Protein AF-A0A7H0M6J7-F1 (afdb_monomer)

Structure (mmCIF, N/CA/C/O backbone):
data_AF-A0A7H0M6J7-F1
#
_entry.id   AF-A0A7H0M6J7-F1
#
loop_
_atom_site.group_PDB
_atom_site.id
_atom_site.type_symbol
_atom_site.label_atom_id
_atom_site.label_alt_id
_atom_site.label_comp_id
_atom_site.label_asym_id
_atom_site.label_entity_id
_atom_site.label_seq_id
_atom_site.pdbx_PDB_ins_code
_atom_site.Cartn_x
_atom_site.Cartn_y
_atom_site.Cartn_z
_atom_site.occupancy
_atom_site.B_iso_or_equiv
_atom_site.auth_seq_id
_atom_site.auth_comp_id
_atom_site.auth_asym_id
_atom_site.auth_atom_id
_atom_site.pdbx_PDB_model_num
ATOM 1 N N . ASN A 1 1 ? -8.400 1.820 3.893 1.00 80.94 1 ASN A N 1
ATOM 2 C CA . ASN A 1 1 ? -8.601 0.692 4.836 1.00 80.94 1 ASN A CA 1
ATOM 3 C C . ASN A 1 1 ? -8.515 1.224 6.274 1.00 80.94 1 ASN A C 1
ATOM 5 O O . ASN A 1 1 ? -8.046 2.345 6.452 1.00 80.94 1 ASN A O 1
ATOM 9 N N . VAL A 1 2 ? -8.977 0.462 7.275 1.00 85.81 2 VAL A N 1
ATOM 10 C CA . VAL A 1 2 ? -9.045 0.912 8.685 1.00 85.81 2 VAL A CA 1
ATOM 11 C C . VAL A 1 2 ? -7.667 1.259 9.256 1.00 85.81 2 VAL A C 1
ATOM 13 O O . VAL A 1 2 ? -7.520 2.294 9.894 1.00 85.81 2 VAL A O 1
ATOM 16 N N . TRP A 1 3 ? -6.645 0.451 8.964 1.00 83.69 3 TRP A N 1
ATOM 17 C CA . TRP A 1 3 ? -5.278 0.663 9.451 1.00 83.69 3 TRP A CA 1
ATOM 18 C C . TRP A 1 3 ? -4.683 1.997 8.980 1.00 83.69 3 TRP A C 1
ATOM 20 O O . T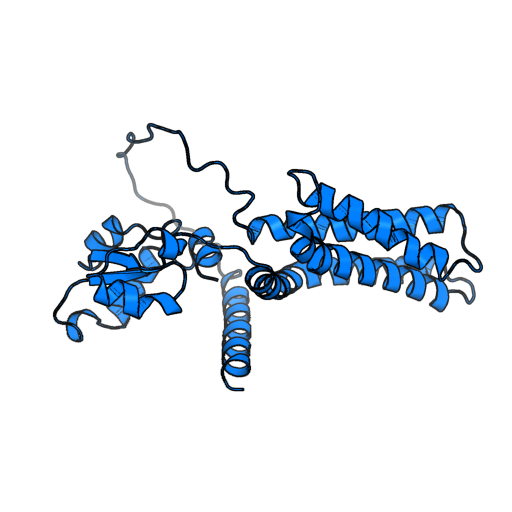RP A 1 3 ? -4.221 2.806 9.782 1.00 83.69 3 TRP A O 1
ATOM 30 N N . CYS A 1 4 ? -4.743 2.269 7.674 1.00 81.88 4 CYS A N 1
ATOM 31 C CA . CYS A 1 4 ? -4.281 3.532 7.110 1.00 81.88 4 CYS A CA 1
ATOM 32 C C . CYS A 1 4 ? -5.127 4.708 7.603 1.00 81.88 4 CYS A C 1
ATOM 34 O O . CYS A 1 4 ? -4.586 5.791 7.805 1.00 81.88 4 CYS A O 1
ATOM 36 N N . ALA A 1 5 ? -6.439 4.519 7.776 1.00 85.38 5 ALA A N 1
ATOM 37 C CA . ALA A 1 5 ? -7.321 5.571 8.267 1.00 85.38 5 ALA A CA 1
ATOM 38 C C . ALA A 1 5 ? -6.973 5.963 9.710 1.00 85.38 5 ALA A C 1
ATOM 40 O O . ALA A 1 5 ? -6.910 7.157 10.010 1.00 85.38 5 ALA A O 1
ATOM 41 N N . ALA A 1 6 ? -6.671 4.973 10.553 1.00 87.75 6 ALA A N 1
ATOM 42 C CA . ALA A 1 6 ? -6.212 5.164 11.923 1.00 87.75 6 ALA A CA 1
ATOM 43 C C . ALA A 1 6 ? -4.840 5.848 11.972 1.00 87.75 6 ALA A C 1
ATOM 45 O O . ALA A 1 6 ? -4.687 6.865 12.642 1.00 87.75 6 ALA A O 1
ATOM 46 N N . GL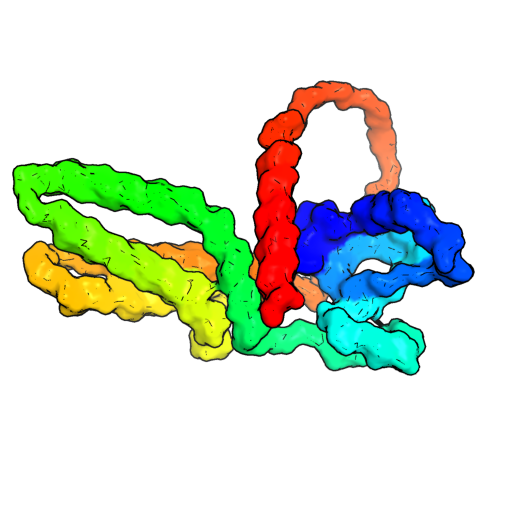Y A 1 7 ? -3.876 5.382 11.169 1.00 82.62 7 GLY A N 1
ATOM 47 C CA . GLY A 1 7 ? -2.550 6.005 11.080 1.00 82.62 7 GLY A CA 1
ATOM 48 C C . GLY A 1 7 ? -2.561 7.442 10.535 1.00 82.62 7 GLY A C 1
ATOM 49 O O . GLY A 1 7 ? -1.694 8.235 10.885 1.00 82.62 7 GLY A O 1
ATOM 50 N N . LYS A 1 8 ? -3.545 7.799 9.700 1.00 83.38 8 LYS A N 1
ATOM 51 C CA . LYS A 1 8 ? -3.719 9.157 9.147 1.00 83.38 8 LYS A CA 1
ATOM 52 C C . LYS A 1 8 ? -4.637 10.054 9.987 1.00 83.38 8 LYS A C 1
ATOM 54 O O . LYS A 1 8 ? -4.871 11.191 9.593 1.00 83.38 8 LYS A O 1
ATOM 59 N N . GLY A 1 9 ? -5.195 9.553 11.092 1.00 86.25 9 GLY A N 1
ATOM 60 C CA . GLY A 1 9 ? -6.100 10.310 11.966 1.00 86.25 9 GLY A CA 1
ATOM 61 C C . GLY A 1 9 ? -7.516 10.525 11.417 1.00 86.25 9 GLY A C 1
ATOM 62 O O . GLY A 1 9 ? -8.300 11.238 12.026 1.00 86.25 9 GLY A O 1
ATOM 63 N N . THR A 1 10 ? -7.872 9.898 10.293 1.00 90.06 10 THR A N 1
ATOM 64 C CA . THR A 1 10 ? -9.254 9.926 9.757 1.00 90.06 10 THR A CA 1
ATOM 65 C C . THR A 1 10 ? -10.169 8.911 10.442 1.00 90.06 10 THR A C 1
ATOM 67 O O . THR A 1 10 ? -11.382 9.067 10.430 1.00 90.06 10 THR A O 1
ATOM 70 N N . PHE A 1 11 ? -9.589 7.885 11.069 1.00 93.69 11 PHE A N 1
ATOM 71 C CA . PHE A 1 11 ? -10.264 7.022 12.034 1.00 93.69 11 PHE A CA 1
ATOM 72 C C . PHE A 1 11 ? -9.635 7.295 13.404 1.00 93.69 11 PHE A C 1
ATOM 74 O O . PHE A 1 11 ? -8.707 6.599 13.816 1.00 93.69 11 PHE A O 1
ATOM 81 N N . SER A 1 12 ? -10.102 8.348 14.077 1.00 95.62 12 SER A N 1
ATOM 82 C CA . SER A 1 12 ? -9.564 8.799 15.365 1.00 95.62 12 SER A CA 1
ATOM 83 C C . SER A 1 12 ? -10.561 8.639 16.511 1.00 95.62 12 SER A C 1
ATOM 85 O O . SER A 1 12 ? -11.740 8.355 16.308 1.00 95.62 12 SER A O 1
ATOM 87 N N . THR A 1 13 ? -10.076 8.840 17.736 1.00 96.62 13 THR A N 1
ATOM 88 C CA . THR A 1 13 ? -10.915 8.883 18.944 1.00 96.62 13 THR A CA 1
ATOM 89 C C . THR A 1 13 ? -12.047 9.903 18.801 1.00 96.62 13 THR A C 1
ATOM 91 O O . THR A 1 13 ? -13.198 9.595 19.096 1.00 96.62 13 THR A O 1
ATOM 94 N N . GLU A 1 14 ? -11.719 11.103 18.328 1.00 96.69 14 GLU A N 1
ATOM 95 C CA . GLU A 1 14 ? -12.650 12.218 18.163 1.00 96.69 14 GLU A CA 1
ATOM 96 C C . GLU A 1 14 ? -13.706 11.889 17.110 1.00 96.69 14 GLU A C 1
ATOM 98 O O . GLU A 1 14 ? -14.881 12.180 17.309 1.00 96.69 14 GLU A O 1
ATOM 103 N N . GLU A 1 15 ? -13.307 11.234 16.017 1.00 96.94 15 GLU A N 1
ATOM 104 C CA . GLU A 1 15 ? -14.250 10.808 14.987 1.00 96.94 15 GLU A CA 1
ATOM 105 C C . GLU A 1 15 ? -15.192 9.713 15.496 1.00 96.94 15 GLU A C 1
ATOM 107 O O . GLU A 1 15 ? -16.393 9.777 15.252 1.00 96.94 15 GLU A O 1
ATOM 112 N N . VAL A 1 16 ? -14.693 8.750 16.279 1.00 97.00 16 VAL A N 1
ATOM 113 C CA . VAL A 1 16 ? -15.548 7.732 16.912 1.00 97.00 16 VAL A CA 1
ATOM 114 C C . VAL A 1 16 ? -16.575 8.380 17.843 1.00 97.00 16 VAL A C 1
ATOM 116 O O . VAL A 1 16 ? -17.756 8.054 17.753 1.00 97.00 16 VAL A O 1
ATOM 119 N N . ILE A 1 17 ? -16.152 9.306 18.709 1.00 97.31 17 ILE A N 1
ATOM 120 C CA . ILE A 1 17 ? -17.054 10.030 19.621 1.00 97.31 17 ILE A CA 1
ATOM 121 C C . ILE A 1 17 ? -18.112 10.796 18.820 1.00 97.31 17 ILE A C 1
ATOM 123 O O . ILE A 1 17 ? -19.306 10.616 19.056 1.00 97.31 17 ILE A O 1
ATOM 127 N N . ARG A 1 18 ? -17.683 11.560 17.806 1.00 97.12 18 ARG A N 1
ATOM 128 C CA . ARG A 1 18 ? -18.571 12.329 16.926 1.00 97.12 18 ARG A CA 1
ATOM 129 C C . ARG A 1 18 ? -19.637 11.446 16.279 1.00 97.12 18 ARG A C 1
ATOM 131 O O . ARG A 1 18 ? -20.797 11.840 16.221 1.00 97.12 18 ARG A O 1
ATOM 138 N N . GLN A 1 19 ? -19.264 10.266 15.782 1.00 96.56 19 GLN A N 1
ATOM 139 C CA . GLN A 1 19 ? -20.217 9.354 15.142 1.00 96.56 19 GLN A CA 1
ATOM 140 C C . GLN A 1 19 ? -21.198 8.742 16.147 1.00 96.56 19 GLN A C 1
ATOM 142 O O . GLN A 1 19 ? -22.378 8.606 15.831 1.00 96.56 19 GLN A O 1
ATOM 147 N N . VAL A 1 20 ? -20.753 8.422 17.364 1.00 96.12 20 VAL A N 1
ATOM 148 C CA . VAL A 1 20 ? -21.629 7.920 18.438 1.00 96.12 20 VAL A CA 1
ATOM 149 C C . VAL A 1 20 ? -22.680 8.958 18.828 1.00 96.12 20 VAL A C 1
ATOM 151 O O . VAL A 1 20 ? -23.857 8.624 18.935 1.00 96.12 20 VAL A O 1
ATOM 154 N N . GLU A 1 21 ? -22.270 10.214 18.999 1.00 95.44 21 GLU A N 1
ATOM 155 C CA . GLU A 1 21 ? -23.171 11.319 19.344 1.00 95.44 21 GLU A CA 1
ATOM 156 C C . GLU A 1 21 ? -24.135 11.632 18.200 1.00 95.44 21 GLU A C 1
ATOM 158 O O . GLU A 1 21 ? -25.342 11.723 18.405 1.00 95.44 21 GLU A O 1
ATOM 163 N N . ARG A 1 22 ? -23.617 11.729 16.970 1.00 97.12 22 ARG A N 1
ATOM 164 C CA . ARG A 1 22 ? -24.416 12.050 15.782 1.00 97.12 22 ARG A CA 1
ATOM 165 C C . ARG A 1 22 ? -25.476 10.995 15.475 1.00 97.12 22 ARG A C 1
ATOM 167 O O . ARG A 1 22 ? -26.525 11.333 14.936 1.00 97.12 22 ARG A O 1
ATOM 174 N N . THR A 1 23 ? -25.188 9.729 15.767 1.00 96.06 23 THR A N 1
ATOM 175 C CA . THR A 1 23 ? -26.144 8.625 15.589 1.00 96.06 23 THR A CA 1
ATOM 176 C C . THR A 1 23 ? -27.068 8.442 16.789 1.00 96.06 23 THR A C 1
ATOM 178 O O . THR A 1 23 ? -27.927 7.567 16.749 1.00 96.06 23 THR A O 1
ATOM 181 N N . GLU A 1 24 ? -26.894 9.245 17.845 1.00 94.88 24 GLU A N 1
ATOM 182 C CA . GLU A 1 24 ? -27.614 9.128 19.114 1.00 94.88 24 GLU A CA 1
ATOM 183 C C . GLU A 1 24 ? -27.629 7.687 19.638 1.00 94.88 24 GLU A C 1
ATOM 185 O O . GLU A 1 24 ? -28.636 7.201 20.152 1.00 94.88 24 GLU A O 1
ATOM 190 N N . LEU A 1 25 ? -26.504 6.977 19.487 1.00 94.75 25 LEU A N 1
ATOM 191 C CA . LEU A 1 25 ? -26.447 5.526 19.673 1.00 94.75 25 LEU A CA 1
ATOM 192 C C . LEU A 1 25 ? -26.926 5.091 21.065 1.00 94.75 25 LEU A C 1
ATOM 194 O O . LEU A 1 25 ? -27.495 4.016 21.228 1.00 94.75 25 LEU A O 1
ATOM 198 N N . GLU A 1 26 ? -26.742 5.946 22.069 1.00 93.88 26 GLU A N 1
ATOM 199 C CA . GLU A 1 26 ? -27.223 5.719 23.433 1.00 93.88 26 GLU A CA 1
ATOM 200 C C . GLU A 1 26 ? -28.746 5.611 23.577 1.00 93.88 26 GLU A C 1
ATOM 202 O O . GLU A 1 26 ? -29.208 5.059 24.570 1.00 93.88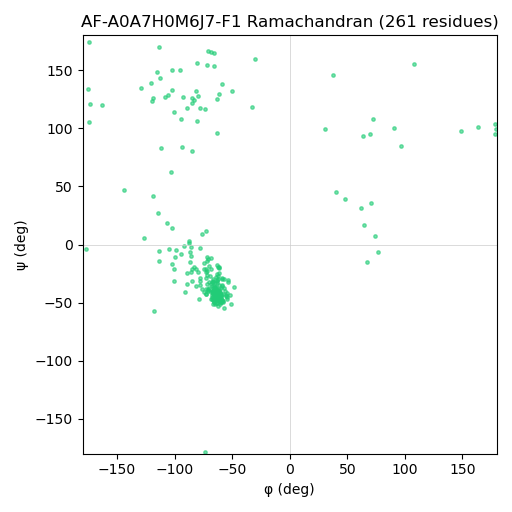 26 GLU A O 1
ATOM 207 N N . LYS A 1 27 ? -29.522 6.102 22.605 1.00 94.50 27 LYS A N 1
ATOM 208 C CA . LYS A 1 27 ? -30.985 5.963 22.575 1.00 94.50 27 LYS A CA 1
ATOM 209 C C . LYS A 1 27 ? -31.438 4.657 21.919 1.00 94.50 27 LYS A C 1
ATOM 211 O O . LYS A 1 27 ? -32.600 4.289 22.046 1.00 94.50 27 LYS A O 1
ATOM 216 N N . VAL A 1 28 ? -30.541 3.975 21.204 1.00 94.69 28 VAL A N 1
ATOM 217 C CA . VAL A 1 28 ? -30.854 2.780 20.402 1.00 94.69 28 VAL A CA 1
ATOM 218 C C . VAL A 1 28 ? -30.472 1.490 21.126 1.00 94.69 28 VAL A C 1
ATOM 220 O O . VAL A 1 28 ? -31.119 0.464 20.934 1.00 94.69 28 VAL A O 1
ATOM 223 N N . VAL A 1 29 ? -29.423 1.517 21.953 1.00 94.75 29 VAL A N 1
ATOM 224 C CA . VAL A 1 29 ? -28.921 0.326 22.653 1.00 94.75 29 VAL A CA 1
ATOM 225 C C . VAL A 1 29 ? -28.946 0.500 24.168 1.00 94.75 29 VAL A C 1
ATOM 227 O O . VAL A 1 29 ? -28.542 1.528 24.699 1.00 94.75 29 VAL A O 1
ATOM 230 N N . GLU A 1 30 ? -29.336 -0.554 24.887 1.00 93.94 30 GLU A N 1
ATOM 231 C CA . GLU A 1 30 ? -29.358 -0.556 26.359 1.00 93.94 30 GLU A CA 1
ATOM 232 C C . GLU A 1 30 ? -27.949 -0.610 26.979 1.00 93.94 30 GLU A C 1
ATOM 234 O O . GLU A 1 30 ? -27.735 -0.248 28.137 1.00 93.94 30 GLU A O 1
ATOM 239 N N . HIS A 1 31 ? -26.950 -1.066 26.217 1.00 93.50 31 HIS A N 1
ATOM 240 C CA . HIS A 1 31 ? -25.579 -1.221 26.692 1.00 93.50 31 HIS A CA 1
ATOM 241 C C . HIS A 1 31 ? -24.649 -0.100 26.207 1.00 93.50 31 HIS A C 1
ATOM 243 O O . HIS A 1 31 ? -24.733 0.372 25.079 1.00 93.50 31 HIS A O 1
ATOM 249 N N . ARG A 1 32 ? -23.615 0.223 26.993 1.00 94.25 32 ARG A N 1
ATOM 250 C CA . ARG A 1 32 ? -22.554 1.171 26.592 1.00 94.25 32 ARG A CA 1
ATOM 251 C C . ARG A 1 32 ? -21.258 0.466 26.188 1.00 94.25 32 ARG A C 1
ATOM 253 O O . ARG A 1 32 ? -20.225 0.602 26.851 1.00 94.25 32 ARG A O 1
ATOM 260 N N . ARG A 1 33 ? -21.320 -0.341 25.124 1.00 94.25 33 ARG A N 1
ATOM 261 C CA . ARG A 1 33 ? -20.174 -1.068 24.545 1.00 94.25 33 ARG A CA 1
ATOM 262 C C . ARG A 1 33 ? -20.084 -0.836 23.038 1.00 94.25 33 ARG A C 1
ATOM 264 O O . ARG A 1 33 ? -21.093 -0.945 22.354 1.00 94.25 33 ARG A O 1
ATOM 271 N N . LEU A 1 34 ? -18.880 -0.554 22.548 1.00 95.00 34 LEU A N 1
ATOM 272 C CA . LEU A 1 34 ? -18.559 -0.392 21.128 1.00 95.00 34 LEU A CA 1
ATOM 273 C C . LEU A 1 34 ? -17.537 -1.440 20.719 1.00 95.00 34 LEU A C 1
ATOM 275 O O . LEU A 1 34 ? -16.471 -1.517 21.326 1.00 95.00 34 LEU A O 1
ATOM 279 N N . VAL A 1 35 ? -17.832 -2.216 19.681 1.00 95.06 35 VAL A N 1
ATOM 280 C CA . VAL A 1 35 ? -16.845 -3.118 19.085 1.00 95.06 35 VAL A CA 1
ATOM 281 C C . VAL A 1 35 ? -16.103 -2.358 17.994 1.00 95.06 35 VAL A C 1
ATOM 283 O O . VAL A 1 35 ? -16.712 -1.932 17.017 1.00 95.06 35 VAL A O 1
ATOM 286 N N . LEU A 1 36 ? -14.793 -2.177 18.161 1.00 94.81 36 LEU A N 1
ATOM 287 C CA . LEU A 1 36 ? -13.938 -1.545 17.155 1.00 94.81 36 LEU A CA 1
ATOM 288 C C . LEU A 1 36 ? -12.947 -2.559 16.575 1.00 94.81 36 LEU A C 1
ATOM 290 O O . LEU A 1 36 ? -12.440 -3.393 17.329 1.00 94.81 36 LEU A O 1
ATOM 294 N N . PRO A 1 37 ? -12.622 -2.489 15.269 1.00 91.88 37 PRO A N 1
ATOM 295 C CA . PRO A 1 37 ? -11.610 -3.359 14.678 1.00 91.88 37 PRO A CA 1
ATOM 296 C C . PRO A 1 37 ? -10.264 -3.174 15.377 1.00 91.88 37 PRO A C 1
ATOM 298 O O . PRO A 1 37 ? -9.839 -2.047 15.613 1.00 91.88 37 PRO A O 1
ATOM 301 N N . GLN A 1 38 ? -9.537 -4.257 15.645 1.00 90.50 38 GLN A N 1
ATOM 302 C CA . GLN A 1 38 ? -8.250 -4.162 16.344 1.00 90.50 38 GLN A CA 1
ATOM 303 C C . GLN A 1 38 ? -7.222 -3.279 15.612 1.00 90.50 38 GLN A C 1
ATOM 305 O O . GLN A 1 38 ? -6.390 -2.626 16.238 1.00 90.50 38 GLN A O 1
ATOM 310 N N . LEU A 1 39 ? -7.308 -3.215 14.281 1.00 88.56 39 LEU A N 1
ATOM 311 C CA . LEU A 1 39 ? -6.435 -2.392 13.443 1.00 88.56 39 LEU A CA 1
ATOM 312 C C . LEU A 1 39 ? -6.657 -0.876 13.601 1.00 88.56 39 LEU A C 1
ATOM 314 O O . LEU A 1 39 ? -5.833 -0.112 13.105 1.00 88.56 39 LEU A O 1
ATOM 318 N N . SER A 1 40 ? -7.726 -0.420 14.269 1.00 91.44 40 SER A N 1
ATOM 319 C CA . SER A 1 40 ? -7.926 1.009 14.558 1.00 91.44 40 SER A CA 1
ATOM 320 C C . SER A 1 40 ? -7.240 1.479 15.845 1.00 91.44 40 SER A C 1
ATOM 322 O O . SER A 1 40 ? -7.188 2.681 16.105 1.00 91.44 40 SER A O 1
ATOM 324 N N . ALA A 1 41 ? -6.656 0.565 16.631 1.00 89.94 41 ALA A N 1
ATOM 325 C CA . ALA A 1 41 ? -6.026 0.879 17.915 1.00 89.94 41 ALA A CA 1
ATOM 326 C C . ALA A 1 41 ? -4.840 1.858 17.815 1.00 89.94 41 ALA A C 1
ATOM 328 O O . ALA A 1 41 ? -4.478 2.482 18.808 1.00 89.94 41 ALA A O 1
ATOM 329 N N . THR A 1 42 ? -4.247 2.029 16.629 1.00 89.12 42 THR A N 1
ATOM 330 C CA . THR A 1 42 ? -3.188 3.024 16.384 1.00 89.12 42 THR A CA 1
ATOM 331 C C . THR A 1 42 ? -3.708 4.465 16.342 1.00 89.12 42 THR A C 1
ATOM 333 O O . THR A 1 42 ? -2.934 5.383 16.596 1.00 89.12 42 THR A O 1
ATOM 336 N N . GLY A 1 43 ? -4.996 4.672 16.047 1.00 90.12 43 GLY A N 1
ATOM 337 C CA . GLY A 1 43 ? -5.637 5.994 15.964 1.00 90.12 43 GLY A CA 1
ATOM 338 C C . GLY A 1 43 ? -6.696 6.252 17.041 1.00 90.12 43 GLY A C 1
ATOM 339 O O . GLY A 1 43 ? -7.094 7.398 17.260 1.00 90.12 43 GLY A O 1
ATOM 340 N N . VAL A 1 44 ? -7.152 5.207 17.742 1.00 95.31 44 VAL A N 1
ATOM 341 C CA . VAL A 1 44 ? -8.258 5.290 18.705 1.00 95.31 44 VAL A CA 1
ATOM 342 C C . VAL A 1 44 ? -7.816 4.886 20.107 1.00 95.31 44 VAL A C 1
ATOM 344 O O . VAL A 1 44 ? -7.390 3.758 20.349 1.00 95.31 44 VAL A O 1
ATOM 347 N N . SER A 1 45 ? -8.018 5.786 21.069 1.00 94.88 45 SER A N 1
ATOM 348 C CA . SER A 1 45 ? -7.851 5.501 22.492 1.00 94.88 45 SER A CA 1
ATOM 349 C C . SER A 1 45 ? -9.185 5.101 23.112 1.00 94.88 45 SER A C 1
ATOM 351 O O . SER A 1 45 ? -10.047 5.943 23.360 1.00 94.88 45 SER A O 1
ATOM 353 N N . GLY A 1 46 ? -9.343 3.816 23.442 1.00 93.25 46 GLY A N 1
ATOM 354 C CA . GLY A 1 46 ? -10.560 3.316 24.093 1.00 93.25 46 GLY A CA 1
ATOM 355 C C . GLY A 1 46 ? -10.867 3.990 25.438 1.00 93.25 46 GLY A C 1
ATOM 356 O O . GLY A 1 46 ? -12.033 4.135 25.799 1.00 93.25 46 GLY A O 1
ATOM 357 N N . LYS A 1 47 ? -9.836 4.462 26.157 1.00 94.75 47 LYS A N 1
ATOM 358 C CA . LYS A 1 47 ? -10.009 5.238 27.394 1.00 94.75 47 LYS A CA 1
ATOM 359 C C . LYS A 1 47 ? -10.662 6.592 27.107 1.00 94.75 47 LYS A C 1
ATOM 361 O O . LYS A 1 47 ? -11.649 6.926 27.752 1.00 94.75 47 LYS A O 1
ATOM 366 N N . ARG A 1 48 ? -10.158 7.320 26.105 1.00 96.38 48 ARG A N 1
ATOM 367 C CA . ARG A 1 48 ? -10.708 8.626 25.718 1.00 96.38 48 ARG A CA 1
ATOM 368 C C . ARG A 1 48 ? -12.099 8.513 25.098 1.00 96.38 48 ARG A C 1
ATOM 370 O O . ARG A 1 48 ? -12.924 9.374 25.353 1.00 96.38 48 ARG A O 1
ATOM 377 N N . VAL A 1 49 ? -12.395 7.439 24.358 1.00 96.88 49 VAL A N 1
ATOM 378 C CA . VAL A 1 49 ? -13.768 7.164 23.887 1.00 96.88 49 VAL A CA 1
ATOM 379 C C . VAL A 1 49 ? -14.724 7.025 25.076 1.00 96.88 49 VAL A C 1
ATOM 381 O O . VAL A 1 49 ? -15.781 7.647 25.091 1.00 96.88 49 VAL A O 1
ATOM 384 N N . LYS A 1 50 ? -14.330 6.280 26.117 1.00 96.25 50 LYS A N 1
ATOM 385 C CA . LYS A 1 50 ? -15.140 6.146 27.335 1.00 96.25 50 LYS A CA 1
ATOM 386 C C . LYS A 1 50 ? -15.323 7.480 28.063 1.00 96.25 50 LYS A C 1
ATOM 388 O O . LYS A 1 50 ? -16.417 7.747 28.541 1.00 96.25 50 LYS A O 1
ATOM 393 N N . GLU A 1 51 ? -14.270 8.285 28.169 1.00 96.25 51 GLU A N 1
ATOM 394 C CA . GLU A 1 51 ? -14.333 9.617 28.790 1.00 96.25 51 GLU A CA 1
ATOM 395 C C . GLU A 1 51 ? -15.208 10.588 27.982 1.00 96.25 51 GLU A C 1
ATOM 397 O O . GLU A 1 51 ? -15.920 11.386 28.579 1.00 96.25 51 GLU A O 1
ATOM 402 N N . GLY A 1 52 ? -15.187 10.496 26.648 1.00 95.12 52 GLY A N 1
ATOM 403 C CA . GLY A 1 52 ? -15.916 11.397 25.755 1.00 95.12 52 GLY A CA 1
ATOM 404 C C . GLY A 1 52 ? -17.405 11.085 25.613 1.00 95.12 52 GLY A C 1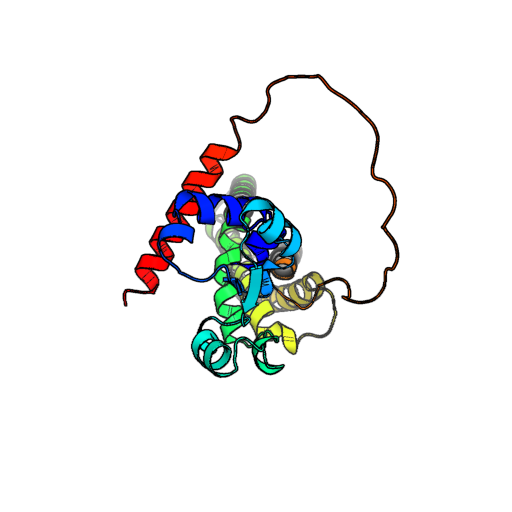
ATOM 405 O O . GLY A 1 52 ? -18.215 11.992 25.722 1.00 95.12 52 GLY A O 1
ATOM 406 N N . CYS A 1 53 ? -17.782 9.818 25.399 1.00 94.50 53 CYS A N 1
ATOM 407 C CA . CYS A 1 53 ? -19.184 9.438 25.143 1.00 94.50 53 CYS A CA 1
ATOM 408 C C . CYS A 1 53 ? -19.730 8.337 26.072 1.00 94.50 53 CYS A C 1
ATOM 410 O O . CYS A 1 53 ? -20.831 7.822 25.877 1.00 94.50 53 CYS A O 1
ATOM 412 N N . GLY A 1 54 ? -18.967 7.912 27.083 1.00 94.81 54 GLY A N 1
ATOM 413 C CA . GLY A 1 54 ? -19.393 6.892 28.050 1.00 94.81 54 GLY A CA 1
ATOM 414 C C . GLY A 1 54 ? -19.360 5.447 27.532 1.00 94.81 54 GLY A C 1
ATOM 415 O O . GLY A 1 54 ? -19.548 4.512 28.317 1.00 94.81 54 GLY A O 1
ATOM 416 N N . PHE A 1 55 ? -19.091 5.223 26.243 1.00 97.19 55 PHE A N 1
ATOM 417 C CA . PHE A 1 55 ? -19.012 3.883 25.663 1.00 97.19 55 PHE A CA 1
ATOM 418 C C . PHE A 1 55 ? -17.659 3.219 25.922 1.00 97.19 55 PHE A C 1
ATOM 420 O O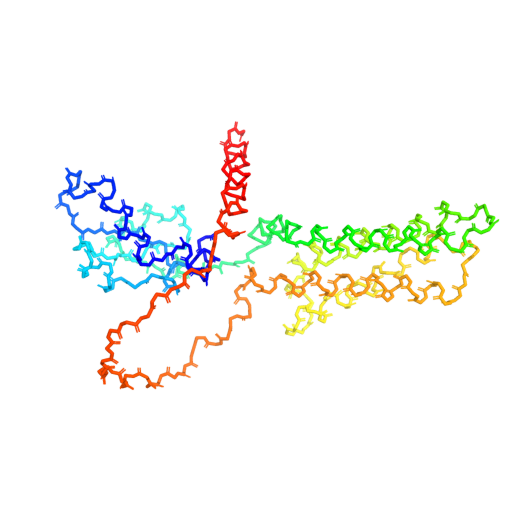 . PHE A 1 55 ? -16.592 3.781 25.681 1.00 97.19 55 PHE A O 1
ATOM 427 N N . ARG A 1 56 ? -17.693 1.964 26.378 1.00 96.06 56 ARG A N 1
ATOM 428 C CA . ARG A 1 56 ? -16.491 1.136 26.524 1.00 96.06 56 ARG A CA 1
ATOM 429 C C . ARG A 1 56 ? -16.148 0.459 25.204 1.00 96.06 56 ARG A C 1
ATOM 431 O O . ARG A 1 56 ? -16.977 -0.256 24.650 1.00 96.06 56 ARG A O 1
ATOM 438 N N . VAL A 1 57 ? -14.915 0.633 24.742 1.00 95.69 57 VAL A N 1
ATOM 439 C CA . VAL A 1 57 ? -14.413 -0.045 23.542 1.00 95.69 57 VAL A CA 1
ATOM 440 C C . VAL A 1 57 ? -14.017 -1.486 23.870 1.00 95.69 57 VAL A C 1
ATOM 442 O O . VAL A 1 57 ? -13.223 -1.728 24.778 1.00 95.69 57 VAL A O 1
ATOM 445 N N . ALA A 1 58 ? -14.551 -2.429 23.100 1.00 93.81 58 ALA A N 1
ATOM 446 C CA . ALA A 1 58 ? -14.088 -3.802 22.989 1.00 93.81 58 ALA A CA 1
ATOM 447 C C . ALA A 1 58 ? -13.362 -3.967 21.647 1.00 93.81 58 ALA A C 1
ATOM 449 O O . ALA A 1 58 ? -13.889 -3.607 20.593 1.00 93.81 58 ALA A O 1
ATOM 450 N N . TRP A 1 59 ? -12.145 -4.506 21.678 1.00 92.88 59 TRP A N 1
ATOM 451 C CA . TRP A 1 59 ? -11.365 -4.731 20.464 1.00 92.88 59 TRP A CA 1
ATOM 452 C C . TRP A 1 59 ? -11.820 -6.018 19.778 1.00 92.88 59 TRP A C 1
ATOM 454 O O . TRP A 1 59 ? -11.560 -7.124 20.256 1.00 92.88 59 TRP A O 1
ATOM 464 N N . GLY A 1 60 ? -12.529 -5.842 18.669 1.00 91.38 60 GLY A N 1
ATOM 465 C CA . GLY A 1 60 ? -13.015 -6.910 17.811 1.00 91.38 60 GLY A CA 1
ATOM 466 C C . GLY A 1 60 ? -11.908 -7.556 16.973 1.00 91.38 60 GLY A C 1
ATOM 467 O O . GLY A 1 60 ? -10.735 -7.190 17.087 1.00 91.38 60 GLY A O 1
ATOM 468 N N . PRO A 1 61 ? -12.269 -8.526 16.124 1.00 91.19 61 PRO A N 1
ATOM 469 C CA . PRO A 1 61 ? -11.324 -9.218 15.256 1.00 91.19 61 PRO A CA 1
ATOM 470 C C . PRO A 1 61 ? -10.714 -8.294 14.191 1.00 91.19 61 PRO A C 1
ATOM 472 O O . PRO A 1 61 ? -11.209 -7.198 13.911 1.00 91.19 61 PRO A O 1
ATOM 475 N N . VAL A 1 62 ? -9.625 -8.758 13.576 1.00 87.75 62 VAL A N 1
ATOM 476 C CA . VAL A 1 62 ? -9.015 -8.119 12.400 1.00 87.75 62 VAL A CA 1
ATOM 477 C C . VAL A 1 62 ? -9.953 -8.193 11.192 1.00 87.75 62 VAL A C 1
ATOM 479 O O . VAL A 1 62 ? -10.117 -7.197 10.484 1.00 87.75 62 VAL A O 1
ATOM 482 N N . HIS A 1 63 ? -10.584 -9.349 10.971 1.00 85.56 63 HIS A N 1
ATOM 483 C CA . HIS A 1 63 ? -11.497 -9.589 9.856 1.00 85.56 63 HIS A CA 1
ATOM 484 C C . HIS A 1 63 ? -12.951 -9.531 10.325 1.00 85.56 63 HIS A C 1
ATOM 486 O O . HIS A 1 63 ? -13.325 -10.156 11.314 1.00 85.56 63 HIS A O 1
ATOM 492 N N . ALA A 1 64 ? -13.798 -8.809 9.586 1.00 87.50 64 ALA A N 1
ATOM 493 C CA . ALA A 1 64 ? -15.217 -8.666 9.921 1.00 87.50 64 ALA A CA 1
ATOM 494 C C . ALA A 1 64 ? -15.984 -10.002 9.880 1.00 87.50 64 ALA A C 1
ATOM 496 O O . ALA A 1 64 ? -16.968 -10.159 10.594 1.00 87.50 64 ALA A O 1
ATOM 497 N N . THR A 1 65 ? -15.512 -10.979 9.099 1.00 88.12 65 THR A N 1
ATOM 498 C CA . THR A 1 65 ? -16.086 -12.333 9.022 1.00 88.12 65 THR A CA 1
ATOM 499 C C . THR A 1 65 ? -16.043 -13.080 10.354 1.00 88.12 65 THR A C 1
ATOM 501 O O . THR A 1 65 ? -16.876 -13.947 10.590 1.00 88.12 65 THR A O 1
ATOM 504 N N . ASP A 1 66 ? -15.120 -12.721 11.250 1.00 89.38 66 ASP A N 1
ATOM 505 C CA . ASP A 1 66 ? -14.974 -13.369 12.555 1.00 89.38 66 ASP A CA 1
ATOM 506 C C . ASP A 1 66 ? -15.872 -12.742 13.636 1.00 89.38 66 ASP A C 1
ATOM 508 O O . ASP A 1 66 ? -15.809 -13.148 14.798 1.00 89.38 66 ASP A O 1
ATOM 512 N N . ILE A 1 67 ? -16.707 -11.747 13.293 1.00 90.75 67 ILE A N 1
ATOM 513 C CA . ILE A 1 67 ? -17.508 -11.007 14.278 1.00 90.75 67 ILE A CA 1
ATOM 514 C C . ILE A 1 67 ? -18.490 -11.910 15.027 1.00 90.75 67 ILE A C 1
ATOM 516 O O . ILE A 1 67 ? -18.627 -11.775 16.239 1.00 90.75 67 ILE A O 1
ATOM 520 N N . GLN A 1 68 ? -19.123 -12.861 14.338 1.00 91.06 68 GLN A N 1
ATOM 521 C CA . GLN A 1 68 ? -20.087 -13.770 14.955 1.00 91.06 68 GLN A CA 1
ATOM 522 C C . GLN A 1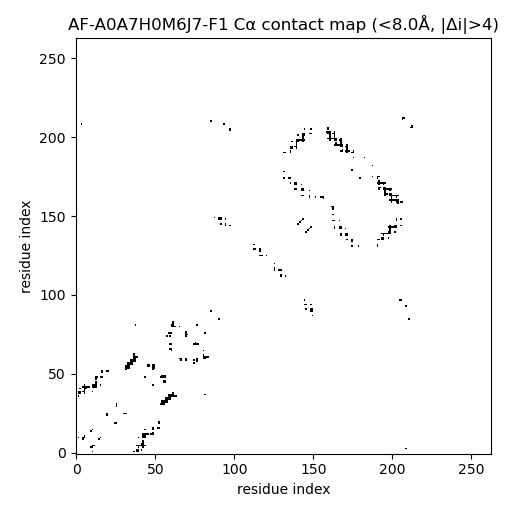 68 ? -19.394 -14.660 15.990 1.00 91.06 68 GLN A C 1
ATOM 524 O O . GLN A 1 68 ? -19.747 -14.636 17.164 1.00 91.06 68 GLN A O 1
ATOM 529 N N . ARG A 1 69 ? -18.295 -15.311 15.592 1.00 89.94 69 ARG A N 1
ATOM 530 C CA . ARG A 1 69 ? -17.471 -16.127 16.493 1.00 89.94 69 ARG A CA 1
ATOM 531 C C . ARG A 1 69 ? -16.915 -15.315 17.670 1.00 89.94 69 ARG A C 1
ATOM 533 O O . ARG A 1 69 ? -16.804 -15.834 18.777 1.00 89.94 69 ARG A O 1
ATOM 540 N N . PHE A 1 70 ? -16.561 -14.048 17.452 1.00 91.75 70 PHE A N 1
ATOM 541 C CA . PHE A 1 70 ? -16.123 -13.143 18.516 1.00 91.75 70 PHE A CA 1
ATOM 542 C C . PHE A 1 70 ? -17.239 -12.854 19.530 1.00 91.75 70 PHE A C 1
ATOM 544 O O . PHE A 1 70 ? -16.976 -12.847 20.735 1.00 91.75 70 PHE A O 1
ATOM 551 N N . LEU A 1 71 ? -18.471 -12.627 19.067 1.00 91.25 71 LEU A N 1
ATOM 552 C CA . LEU A 1 71 ? -19.629 -12.406 19.936 1.00 91.25 71 LEU A CA 1
ATOM 553 C C . LEU A 1 71 ? -19.999 -13.680 20.709 1.00 91.25 71 LEU A C 1
ATOM 555 O O . LEU A 1 71 ? -20.171 -13.599 21.925 1.00 91.25 71 LEU A O 1
ATOM 559 N N . ASP A 1 72 ? -20.002 -14.840 20.047 1.00 92.06 72 ASP A N 1
ATOM 560 C CA . ASP A 1 72 ? -20.275 -16.149 20.662 1.00 92.06 72 ASP A CA 1
ATOM 561 C C . ASP A 1 72 ? -19.242 -16.499 21.746 1.00 92.06 72 ASP A C 1
ATOM 563 O O . ASP A 1 72 ? -19.573 -17.054 22.793 1.00 92.06 72 ASP A O 1
ATOM 567 N N . ALA A 1 73 ? -17.983 -16.093 21.552 1.00 88.94 73 ALA A N 1
ATOM 568 C CA . ALA A 1 73 ? -16.912 -16.225 22.540 1.00 88.94 73 ALA A CA 1
ATOM 569 C C . ALA A 1 73 ? -16.990 -15.196 23.693 1.00 88.94 73 ALA A C 1
ATOM 571 O O . ALA A 1 73 ? -16.046 -15.060 24.480 1.00 88.94 73 ALA A O 1
ATOM 572 N N . GLY A 1 74 ? -18.080 -14.429 23.795 1.00 89.00 74 GLY A N 1
ATOM 573 C CA . GLY A 1 74 ? -18.270 -13.408 24.823 1.00 89.00 74 GLY A CA 1
ATOM 574 C C . GLY A 1 74 ? -17.370 -12.185 24.635 1.00 89.00 74 GLY A C 1
ATOM 575 O O . GLY A 1 74 ? -16.895 -11.616 25.620 1.00 89.00 74 GLY A O 1
ATOM 576 N N . MET A 1 75 ? -17.110 -11.791 23.382 1.00 86.25 75 MET A N 1
ATOM 577 C CA . MET A 1 75 ? -16.215 -10.689 22.995 1.00 86.25 75 MET A CA 1
ATOM 578 C C . MET A 1 75 ? -14.755 -10.897 23.428 1.00 86.25 75 MET A C 1
ATOM 580 O O . MET A 1 75 ? -14.027 -9.943 23.721 1.00 86.25 75 MET A O 1
ATOM 584 N N . LYS A 1 76 ? -14.309 -12.156 23.470 1.00 83.62 76 LYS A N 1
ATOM 585 C CA . LYS A 1 76 ? -12.909 -12.519 23.703 1.00 83.62 76 LYS A CA 1
ATOM 586 C C . LYS A 1 76 ? -12.245 -12.865 22.377 1.00 83.62 76 LYS A C 1
ATOM 588 O O . LYS A 1 76 ? -12.571 -13.860 21.743 1.00 83.62 76 LYS A O 1
ATOM 593 N N . THR A 1 77 ? -11.284 -12.045 21.965 1.00 79.31 77 THR A N 1
ATOM 594 C CA . THR A 1 77 ? -10.535 -12.260 20.722 1.00 79.31 77 THR A CA 1
ATOM 595 C C . THR A 1 77 ? -9.539 -13.412 20.889 1.00 79.31 77 THR A C 1
ATOM 597 O O . THR A 1 77 ? -8.595 -13.303 21.678 1.00 79.31 77 THR A O 1
ATOM 600 N N . GLU A 1 78 ? -9.724 -14.489 20.130 1.00 83.38 78 GLU A N 1
ATOM 601 C CA . GLU A 1 78 ? -8.800 -15.626 20.047 1.00 83.38 78 GLU A CA 1
ATOM 602 C C . GLU A 1 78 ? -7.507 -15.245 19.287 1.00 83.38 78 GLU A C 1
ATOM 604 O O . GLU A 1 78 ? -7.541 -14.335 18.454 1.00 83.38 78 GLU A O 1
ATOM 609 N N . PRO A 1 79 ? -6.348 -15.905 19.513 1.00 80.31 79 PRO A N 1
ATOM 610 C CA . PRO A 1 79 ? -5.108 -15.583 18.799 1.00 80.31 79 PRO A CA 1
ATOM 611 C C . PRO A 1 79 ? -5.205 -15.589 17.266 1.00 80.31 79 PRO A C 1
ATOM 613 O O . PRO A 1 79 ? -4.487 -14.828 16.620 1.00 80.31 79 PRO A O 1
ATOM 616 N N . SER A 1 80 ? -6.079 -16.415 16.685 1.00 80.12 80 SER A N 1
ATOM 617 C CA . SER A 1 80 ? -6.341 -16.477 15.239 1.00 80.12 80 SER A CA 1
ATOM 618 C C . SER A 1 80 ? -6.963 -15.181 14.702 1.00 80.12 80 SER A C 1
ATOM 620 O O . SER A 1 80 ? -6.506 -14.665 13.689 1.00 80.12 80 SER A O 1
ATOM 622 N N . MET A 1 81 ? -7.904 -14.594 15.444 1.00 83.12 81 MET A N 1
ATOM 623 C CA . MET A 1 81 ? -8.617 -13.354 15.101 1.00 83.12 81 MET A CA 1
ATOM 624 C C . MET A 1 81 ? -7.754 -12.087 15.210 1.00 83.12 81 MET A C 1
ATOM 626 O O . MET A 1 81 ? -8.161 -11.018 14.754 1.00 83.12 81 MET A O 1
ATOM 630 N N . ARG A 1 82 ? -6.582 -12.183 15.855 1.00 79.88 82 ARG A N 1
ATOM 631 C CA . ARG A 1 82 ? -5.649 -11.060 16.070 1.00 79.88 82 ARG A CA 1
ATOM 632 C C . ARG A 1 82 ? -4.557 -10.959 15.005 1.00 79.88 82 ARG A C 1
ATOM 634 O O . ARG A 1 82 ? -3.767 -10.016 15.037 1.00 79.88 82 ARG A O 1
ATOM 641 N N . ARG A 1 83 ? -4.443 -11.943 14.107 1.00 75.31 83 ARG A N 1
ATOM 642 C CA . ARG A 1 83 ? -3.332 -12.042 13.149 1.00 75.31 83 ARG A CA 1
ATOM 643 C C . ARG A 1 83 ? -3.797 -11.713 11.736 1.00 75.31 83 ARG A C 1
ATOM 645 O O . ARG A 1 83 ? -4.700 -12.346 11.206 1.00 75.31 83 ARG A O 1
ATOM 652 N N . VAL A 1 84 ? -3.100 -10.783 11.087 1.00 71.19 84 VAL A N 1
ATOM 653 C CA . VAL A 1 84 ? -3.192 -10.597 9.634 1.00 71.19 84 VAL A CA 1
ATOM 654 C C . VAL A 1 84 ? -2.348 -11.690 8.982 1.00 71.19 84 VAL A C 1
ATOM 656 O O . VAL A 1 84 ? -1.139 -11.746 9.204 1.00 71.19 84 VAL A O 1
ATOM 659 N N . THR A 1 85 ? -2.957 -12.575 8.191 1.00 68.19 85 THR A N 1
ATOM 660 C CA . THR A 1 85 ? -2.222 -13.679 7.546 1.00 68.19 85 THR A CA 1
ATOM 661 C C . THR A 1 85 ? -1.364 -13.229 6.364 1.00 68.19 85 THR A C 1
ATOM 663 O O . THR A 1 85 ? -0.481 -13.965 5.928 1.00 68.19 85 THR A O 1
ATOM 666 N N . PHE A 1 86 ? -1.620 -12.021 5.858 1.00 68.81 86 PHE A N 1
ATOM 667 C CA . PHE A 1 86 ? -0.992 -11.388 4.701 1.00 68.81 86 PHE A CA 1
ATOM 668 C C . PHE A 1 86 ? -0.741 -12.362 3.534 1.00 68.81 86 PHE A C 1
ATOM 670 O O . PHE A 1 86 ? 0.347 -12.398 2.938 1.00 68.81 86 PHE A O 1
ATOM 677 N N . LYS A 1 87 ? -1.757 -13.184 3.232 1.00 76.06 87 LYS A N 1
ATOM 678 C CA . LYS A 1 87 ? -1.763 -14.150 2.123 1.00 76.06 87 LYS A CA 1
ATOM 679 C C . LYS A 1 87 ? -1.784 -13.416 0.782 1.00 76.06 87 LYS A C 1
ATOM 681 O O . LYS A 1 87 ? -2.091 -12.230 0.717 1.00 76.06 87 LYS A O 1
ATOM 686 N N . ILE A 1 88 ? -1.499 -14.131 -0.308 1.00 68.62 88 ILE A N 1
ATOM 687 C CA . ILE A 1 88 ? -1.463 -13.567 -1.671 1.00 68.62 88 ILE A CA 1
ATOM 688 C C . ILE A 1 88 ? -2.753 -12.794 -1.998 1.00 68.62 88 ILE A C 1
ATOM 690 O O . ILE A 1 88 ? -2.671 -11.671 -2.484 1.00 68.62 88 ILE A O 1
ATOM 694 N N . GLY A 1 89 ? -3.928 -13.333 -1.646 1.00 66.19 89 GLY A N 1
ATOM 695 C CA . GLY A 1 89 ? -5.210 -12.649 -1.860 1.00 66.19 89 GLY A CA 1
ATOM 696 C C . GLY A 1 89 ? -5.313 -11.293 -1.149 1.00 66.19 89 GLY A C 1
ATOM 697 O O . GLY A 1 89 ? -5.712 -10.308 -1.760 1.00 66.19 89 GLY A O 1
ATOM 698 N N . GLU A 1 90 ? -4.859 -11.202 0.104 1.00 69.69 90 GLU A N 1
ATOM 699 C CA . GLU A 1 90 ? -4.867 -9.947 0.875 1.00 69.69 90 GLU A CA 1
ATOM 700 C C . GLU A 1 90 ? -3.912 -8.902 0.273 1.00 69.69 90 GLU A C 1
ATOM 702 O O . GLU A 1 90 ? -4.175 -7.704 0.345 1.00 69.69 90 GLU A O 1
ATOM 707 N N . ARG A 1 91 ? -2.830 -9.345 -0.381 1.00 73.94 91 ARG A N 1
ATOM 708 C CA . ARG A 1 91 ? -1.882 -8.463 -1.082 1.00 73.94 91 ARG A CA 1
ATOM 709 C C . ARG A 1 91 ? -2.447 -7.930 -2.381 1.00 73.94 91 ARG A C 1
ATOM 711 O O . ARG A 1 91 ? -2.268 -6.753 -2.661 1.00 73.94 91 ARG A O 1
ATOM 718 N N . ILE A 1 92 ? -3.146 -8.772 -3.142 1.00 69.62 92 ILE A N 1
ATOM 719 C CA . ILE A 1 92 ? -3.770 -8.371 -4.407 1.00 69.62 92 ILE A CA 1
ATOM 720 C C . ILE A 1 92 ? -4.810 -7.272 -4.168 1.00 69.62 92 ILE A C 1
ATOM 722 O O . ILE A 1 92 ? -4.856 -6.305 -4.921 1.00 69.62 92 ILE A O 1
ATOM 726 N N . VAL A 1 93 ? -5.573 -7.355 -3.074 1.00 64.38 93 VAL A N 1
ATOM 727 C CA . VAL A 1 93 ? -6.534 -6.308 -2.678 1.00 64.38 93 VAL A CA 1
ATOM 728 C C . VAL A 1 93 ? -5.850 -4.964 -2.378 1.00 64.38 93 VAL A C 1
ATOM 730 O O . VAL A 1 93 ? -6.461 -3.911 -2.546 1.00 64.38 93 VAL A O 1
ATOM 733 N N . LEU A 1 94 ? -4.580 -4.974 -1.962 1.00 66.69 94 LEU A N 1
ATOM 734 C CA . LEU A 1 94 ? -3.808 -3.763 -1.664 1.00 66.69 94 LEU A CA 1
ATOM 735 C C . LEU A 1 94 ? -3.140 -3.144 -2.902 1.00 66.69 94 LEU A C 1
ATOM 737 O O . LEU A 1 94 ? -2.873 -1.946 -2.886 1.00 66.69 94 LEU A O 1
ATOM 741 N N . ILE A 1 95 ? -2.934 -3.911 -3.980 1.00 67.31 95 ILE A N 1
ATOM 742 C CA . ILE A 1 95 ? -2.375 -3.420 -5.253 1.00 67.31 95 ILE A CA 1
ATOM 743 C C . ILE A 1 95 ? -3.114 -2.172 -5.779 1.00 67.31 95 ILE A C 1
ATOM 745 O O . ILE A 1 95 ? -2.448 -1.178 -6.059 1.00 67.31 95 ILE A O 1
ATOM 749 N N . PRO A 1 96 ? -4.460 -2.140 -5.901 1.00 59.97 96 PRO A N 1
ATOM 750 C CA . PRO A 1 96 ? -5.166 -0.996 -6.489 1.00 59.97 96 PRO A CA 1
ATOM 751 C C . PRO A 1 96 ? -5.198 0.262 -5.606 1.00 59.97 96 PRO A C 1
ATOM 753 O O . PRO A 1 96 ? -5.573 1.333 -6.087 1.00 59.97 96 PRO A O 1
ATOM 756 N N . VAL A 1 97 ? -4.796 0.173 -4.334 1.00 60.41 97 VAL A N 1
ATOM 757 C CA . VAL A 1 97 ? -4.769 1.325 -3.417 1.00 60.41 97 VAL A CA 1
ATOM 758 C C . VAL A 1 97 ? -3.598 2.270 -3.742 1.00 60.41 97 VAL A C 1
ATOM 760 O O . VAL A 1 97 ? -3.650 3.456 -3.414 1.00 60.41 97 VAL A O 1
ATOM 763 N N . GLU A 1 98 ? -2.567 1.786 -4.440 1.00 58.66 98 GLU A N 1
ATOM 764 C CA . GLU A 1 98 ? -1.320 2.528 -4.689 1.00 58.66 98 GLU A CA 1
ATOM 765 C C . GLU A 1 98 ? -1.292 3.375 -5.975 1.00 58.66 98 GLU A C 1
ATOM 767 O O . GLU A 1 98 ? -0.841 4.524 -5.903 1.00 58.66 98 GLU A O 1
ATOM 772 N N . PRO A 1 99 ? -1.822 2.915 -7.132 1.00 56.56 99 PRO A N 1
ATOM 773 C CA . PRO A 1 99 ? -1.816 3.689 -8.373 1.00 56.56 99 PRO A CA 1
ATOM 774 C C . PRO A 1 99 ? -2.419 5.086 -8.215 1.00 56.56 99 PRO A C 1
ATOM 776 O O . PRO A 1 99 ? -1.940 6.042 -8.818 1.00 56.56 99 PRO A O 1
ATOM 779 N N . GLN A 1 100 ? -3.412 5.249 -7.338 1.00 59.12 100 GLN A N 1
ATOM 780 C CA . GLN A 1 100 ? -4.086 6.530 -7.109 1.00 59.12 100 GLN A CA 1
ATOM 781 C C . GLN A 1 100 ? -3.147 7.628 -6.575 1.00 59.12 100 GLN A C 1
ATOM 783 O O . GLN A 1 100 ? -3.356 8.810 -6.854 1.00 59.12 100 GLN A O 1
ATOM 788 N N . ALA A 1 101 ? -2.095 7.262 -5.835 1.00 60.97 101 ALA A N 1
ATOM 789 C CA . ALA A 1 101 ? -1.074 8.204 -5.377 1.00 60.97 101 ALA A CA 1
ATOM 790 C C . ALA A 1 101 ? 0.043 8.420 -6.417 1.00 60.97 101 ALA A C 1
ATOM 792 O O . ALA A 1 101 ? 0.678 9.476 -6.418 1.00 60.97 101 ALA A O 1
ATOM 793 N N . THR A 1 102 ? 0.259 7.459 -7.321 1.00 66.19 102 THR A N 1
ATOM 794 C CA . THR A 1 102 ? 1.383 7.460 -8.273 1.00 66.19 102 THR A CA 1
ATOM 795 C C . THR A 1 102 ? 1.023 7.939 -9.685 1.00 66.19 102 THR A C 1
ATOM 797 O O . THR A 1 102 ? 1.926 8.260 -10.454 1.00 66.19 102 THR A O 1
ATOM 800 N N . ILE A 1 103 ? -0.264 8.102 -10.019 1.00 70.31 103 ILE A N 1
ATOM 801 C CA . ILE A 1 103 ? -0.709 8.634 -11.325 1.00 70.31 103 ILE A CA 1
ATOM 802 C C . ILE A 1 103 ? -0.080 10.000 -11.639 1.00 70.31 103 ILE A C 1
ATOM 804 O O . ILE A 1 103 ? 0.388 10.212 -12.753 1.00 70.31 103 ILE A O 1
ATOM 808 N N . LYS A 1 104 ? -0.013 10.925 -10.669 1.00 76.19 104 LYS A N 1
ATOM 809 C CA . LYS A 1 104 ? 0.565 12.266 -10.893 1.00 76.19 104 LYS A CA 1
ATOM 810 C C . LYS A 1 104 ? 2.054 12.204 -11.287 1.00 76.19 104 LYS A C 1
ATOM 812 O O . LYS A 1 104 ? 2.394 12.767 -12.324 1.00 76.19 104 LYS A O 1
ATOM 817 N N . PRO A 1 105 ? 2.941 11.524 -10.529 1.00 76.69 105 PRO A N 1
ATOM 818 C CA . PRO A 1 105 ? 4.315 11.271 -10.968 1.00 76.69 105 PRO A CA 1
ATOM 819 C C . PRO A 1 105 ? 4.409 10.591 -12.338 1.00 76.69 105 PRO A C 1
ATOM 821 O O . PRO A 1 105 ? 5.231 10.991 -13.157 1.00 76.69 105 PRO A O 1
ATOM 824 N N . LEU A 1 106 ? 3.552 9.599 -12.609 1.00 78.06 106 LEU A N 1
ATOM 825 C CA . LEU A 1 106 ? 3.566 8.855 -13.870 1.00 78.06 106 LEU A CA 1
ATOM 826 C C . LEU A 1 106 ? 3.261 9.758 -15.077 1.00 78.06 106 LEU A C 1
ATOM 828 O O . LEU A 1 106 ? 3.901 9.628 -16.117 1.00 78.06 106 LEU A O 1
ATOM 832 N N . LEU A 1 107 ? 2.336 10.711 -14.921 1.00 80.88 107 LEU A N 1
ATOM 833 C CA . LEU A 1 107 ? 2.013 11.703 -15.951 1.00 80.88 107 LEU A CA 1
ATOM 834 C C . LEU A 1 107 ? 3.188 12.646 -16.238 1.00 80.88 107 LEU A C 1
ATOM 836 O O . LEU A 1 107 ? 3.471 12.923 -17.400 1.00 80.88 107 LEU A O 1
ATOM 840 N N . TRP A 1 108 ? 3.908 13.099 -15.207 1.00 83.19 108 TRP A N 1
ATOM 841 C CA . TRP A 1 108 ? 5.110 13.920 -15.397 1.00 83.19 108 TRP A CA 1
ATOM 842 C C . TRP A 1 108 ? 6.228 13.158 -16.108 1.00 83.19 108 TRP A C 1
ATOM 844 O O . TRP A 1 108 ? 6.900 13.716 -16.973 1.00 83.19 108 TRP A O 1
ATOM 854 N N . ILE A 1 109 ? 6.396 11.877 -15.781 1.00 82.44 109 ILE A N 1
ATOM 855 C CA . ILE A 1 109 ? 7.351 10.991 -16.451 1.00 82.44 109 ILE A CA 1
ATOM 856 C C . ILE A 1 109 ? 6.980 10.824 -17.930 1.00 82.44 109 ILE A C 1
ATOM 858 O O . ILE A 1 109 ? 7.841 10.988 -18.794 1.00 82.44 109 ILE A O 1
ATOM 862 N N . LEU A 1 110 ? 5.703 10.566 -18.233 1.00 81.50 110 LEU A N 1
ATOM 863 C CA . LEU A 1 110 ? 5.214 10.448 -19.608 1.00 81.50 110 LEU A CA 1
ATOM 864 C C . LEU A 1 110 ? 5.435 11.746 -20.398 1.00 81.50 110 LEU A C 1
ATOM 866 O O . LEU A 1 110 ? 5.935 11.706 -21.520 1.00 81.50 110 LEU A O 1
ATOM 870 N N . LEU A 1 111 ? 5.132 12.900 -19.797 1.00 83.75 111 LEU A N 1
ATOM 871 C CA . LEU A 1 111 ? 5.366 14.206 -20.414 1.00 83.75 111 LEU A CA 1
ATOM 872 C C . LEU A 1 111 ? 6.857 14.446 -20.689 1.00 83.75 111 LEU A C 1
ATOM 874 O O . LEU A 1 111 ? 7.217 14.891 -21.777 1.00 83.75 111 LEU A O 1
ATOM 878 N N . GLY A 1 112 ? 7.729 14.108 -19.735 1.00 82.06 112 GLY A N 1
ATOM 879 C CA . GLY A 1 112 ? 9.179 14.187 -19.910 1.00 82.06 112 GLY A CA 1
ATOM 880 C C . GLY A 1 112 ? 9.680 13.300 -21.052 1.00 82.06 112 GLY A C 1
ATOM 881 O O . GLY A 1 112 ? 10.499 13.735 -21.858 1.00 82.06 112 GLY A O 1
ATOM 882 N N . MET A 1 113 ? 9.147 12.082 -21.182 1.00 76.88 113 MET A N 1
ATOM 883 C CA . MET A 1 113 ? 9.491 11.177 -22.284 1.00 76.88 113 MET A CA 1
ATOM 884 C C . MET A 1 113 ? 9.065 11.726 -23.645 1.00 76.88 113 MET A C 1
ATOM 886 O O . MET A 1 113 ? 9.838 11.644 -24.603 1.00 76.88 113 MET A O 1
ATOM 890 N N . VAL A 1 114 ? 7.868 12.310 -23.735 1.00 79.06 114 VAL A N 1
ATOM 891 C CA . VAL A 1 114 ? 7.406 12.985 -24.954 1.00 79.06 114 VAL A CA 1
ATOM 892 C C . VAL A 1 114 ? 8.318 14.167 -25.278 1.00 79.06 114 VAL A C 1
ATOM 894 O O . VAL A 1 114 ? 8.783 14.268 -26.408 1.00 79.06 114 VAL A O 1
ATOM 897 N N . ALA A 1 115 ? 8.666 15.002 -24.295 1.00 81.06 115 ALA A N 1
ATOM 898 C CA . ALA A 1 115 ? 9.558 16.143 -24.496 1.00 81.06 115 ALA A CA 1
ATOM 899 C C . ALA A 1 115 ? 10.946 15.723 -25.016 1.00 81.06 115 ALA A C 1
ATOM 901 O O . ALA A 1 115 ? 11.427 16.274 -26.004 1.00 81.06 115 ALA A O 1
ATOM 902 N N . VAL A 1 116 ? 11.567 14.703 -24.412 1.00 75.19 116 VAL A N 1
ATOM 903 C CA . VAL A 1 116 ? 12.859 14.162 -24.874 1.00 75.19 116 VAL A CA 1
ATOM 904 C C . VAL A 1 116 ? 12.744 13.584 -26.285 1.00 75.19 116 VAL A C 1
ATOM 906 O O . VAL A 1 116 ? 13.636 13.790 -27.108 1.00 75.19 116 VAL A O 1
ATOM 909 N N . SER A 1 117 ? 11.638 12.899 -26.585 1.00 72.88 117 SER A N 1
ATOM 910 C CA . SER A 1 117 ? 11.398 12.335 -27.915 1.00 72.88 117 SER A CA 1
ATOM 911 C C . SER A 1 117 ? 11.246 13.428 -28.971 1.00 72.88 117 SER A C 1
ATOM 913 O O . SER A 1 117 ? 11.835 13.308 -30.038 1.00 72.88 117 SER A O 1
ATOM 915 N N . VAL A 1 118 ? 10.551 14.526 -28.659 1.00 74.06 118 VAL A N 1
ATOM 916 C CA . VAL A 1 118 ? 10.391 15.686 -29.553 1.00 74.06 118 VAL A CA 1
ATOM 917 C C . VAL A 1 118 ? 11.724 16.401 -29.798 1.00 74.06 118 VAL A C 1
ATOM 919 O O . VAL A 1 118 ? 12.030 16.732 -30.938 1.00 74.06 118 VAL A O 1
ATOM 922 N N . ILE A 1 119 ? 12.558 16.588 -28.768 1.00 73.62 119 ILE A N 1
ATOM 923 C CA . ILE A 1 119 ? 13.881 17.229 -28.910 1.00 73.62 119 ILE A CA 1
ATOM 924 C C . ILE A 1 119 ? 14.821 16.379 -29.778 1.00 73.62 119 ILE A C 1
ATOM 926 O O . ILE A 1 119 ? 15.587 16.912 -30.581 1.00 73.62 119 ILE A O 1
ATOM 930 N N . LYS A 1 120 ? 14.770 15.049 -29.629 1.00 66.94 120 LYS A N 1
ATOM 931 C CA . LYS A 1 120 ? 15.621 14.113 -30.380 1.00 66.94 120 LYS A CA 1
ATOM 932 C C . LYS A 1 120 ? 15.102 13.864 -31.804 1.00 66.94 120 LYS A C 1
ATOM 934 O O . LYS A 1 120 ? 15.874 13.497 -32.690 1.00 66.94 120 LYS A O 1
ATOM 939 N N . ALA A 1 121 ? 13.810 14.075 -32.045 1.00 58.44 121 ALA A N 1
ATOM 940 C CA . ALA A 1 121 ? 13.166 13.808 -33.320 1.00 58.44 121 ALA A CA 1
ATOM 941 C C . ALA A 1 121 ? 13.313 14.969 -34.305 1.00 58.44 121 ALA A C 1
ATOM 943 O O . ALA A 1 121 ? 12.389 15.738 -34.551 1.00 58.44 121 ALA A O 1
ATOM 944 N N . ARG A 1 122 ? 14.480 15.031 -34.949 1.00 55.59 122 ARG A N 1
ATOM 945 C CA . ARG A 1 122 ? 14.618 15.694 -36.254 1.00 55.59 122 ARG A CA 1
ATOM 946 C C . ARG A 1 122 ? 14.283 14.789 -37.447 1.00 55.59 122 ARG A C 1
ATOM 948 O O . ARG A 1 122 ? 14.140 15.308 -38.544 1.00 55.59 122 ARG A O 1
ATOM 955 N N . ALA A 1 123 ? 14.107 13.477 -37.266 1.00 54.25 123 ALA A N 1
ATOM 956 C CA . ALA A 1 123 ? 13.642 12.584 -38.331 1.00 54.25 123 ALA A CA 1
ATOM 957 C C . ALA A 1 123 ? 13.125 11.241 -37.772 1.00 54.25 123 ALA A C 1
ATOM 959 O O . ALA A 1 123 ? 13.875 10.498 -37.150 1.00 54.25 123 ALA A O 1
ATOM 960 N N . ILE A 1 124 ? 11.849 10.927 -38.027 1.00 51.59 124 ILE A N 1
ATOM 961 C CA . ILE A 1 124 ? 11.306 9.577 -38.313 1.00 51.59 124 ILE A CA 1
ATOM 962 C C . ILE A 1 124 ? 11.312 8.513 -37.177 1.00 51.59 124 ILE A C 1
ATOM 964 O O . ILE A 1 124 ? 10.558 7.552 -37.258 1.00 51.59 124 ILE A O 1
ATOM 968 N N . ALA A 1 125 ? 12.044 8.673 -36.069 1.00 59.53 125 ALA A N 1
ATOM 969 C CA . ALA A 1 125 ? 12.150 7.641 -35.014 1.00 59.53 125 ALA A CA 1
ATOM 970 C C . ALA A 1 125 ? 11.299 7.880 -33.742 1.00 59.53 125 ALA A C 1
ATOM 972 O O . ALA A 1 125 ? 11.526 7.222 -32.722 1.00 59.53 125 ALA A O 1
ATOM 973 N N . LEU A 1 126 ? 10.333 8.810 -33.782 1.00 64.69 126 LEU A N 1
ATOM 974 C CA . LEU A 1 126 ? 9.439 9.124 -32.651 1.00 64.69 126 LEU A CA 1
ATOM 975 C C . LEU A 1 126 ? 8.713 7.877 -32.134 1.00 64.69 126 LEU A C 1
ATOM 977 O O . LEU A 1 126 ? 8.723 7.619 -30.930 1.00 64.69 126 LEU A O 1
ATOM 981 N N . ASP A 1 127 ? 8.175 7.066 -33.044 1.00 69.50 127 ASP A N 1
ATOM 982 C CA . ASP A 1 127 ? 7.367 5.896 -32.696 1.00 69.50 127 ASP A CA 1
ATOM 983 C C . ASP A 1 127 ? 8.193 4.821 -31.984 1.00 69.50 127 ASP A C 1
ATOM 985 O O . ASP A 1 127 ? 7.765 4.261 -30.976 1.00 69.50 127 ASP A O 1
ATOM 989 N N . ALA A 1 128 ? 9.422 4.574 -32.446 1.00 75.56 128 ALA A N 1
ATOM 990 C CA . ALA A 1 128 ? 10.288 3.553 -31.866 1.00 75.56 128 ALA A CA 1
ATOM 991 C C . ALA A 1 128 ? 10.800 3.946 -30.471 1.00 75.56 128 ALA A C 1
ATOM 993 O O . ALA A 1 128 ? 10.872 3.095 -29.583 1.00 75.56 128 ALA A O 1
ATOM 994 N N . LEU A 1 129 ? 11.154 5.218 -30.253 1.00 77.38 129 LEU A N 1
ATOM 995 C CA . LEU A 1 129 ? 11.646 5.685 -28.954 1.00 77.38 129 LEU A CA 1
ATOM 996 C C . LEU A 1 129 ? 10.521 5.756 -27.914 1.00 77.38 129 LEU A C 1
ATOM 998 O O . LEU A 1 129 ? 10.707 5.304 -26.781 1.00 77.38 129 LEU A O 1
ATOM 1002 N N . LEU A 1 130 ? 9.349 6.260 -28.312 1.00 80.94 130 LEU A N 1
ATOM 1003 C CA . LEU A 1 130 ? 8.167 6.291 -27.456 1.00 80.94 130 LEU A CA 1
ATOM 1004 C C . LEU A 1 130 ? 7.695 4.881 -27.109 1.00 80.94 130 LEU A C 1
ATOM 1006 O O . LEU A 1 130 ? 7.411 4.625 -25.943 1.00 80.94 130 LEU A O 1
ATOM 1010 N N . LEU A 1 131 ? 7.684 3.950 -28.068 1.00 84.50 131 LEU A N 1
ATOM 1011 C CA . LEU A 1 131 ? 7.313 2.557 -27.814 1.00 84.50 131 LEU A CA 1
ATOM 1012 C C . LEU A 1 131 ? 8.269 1.885 -26.820 1.00 84.50 131 LEU A C 1
ATOM 1014 O O . LEU A 1 131 ? 7.810 1.274 -25.856 1.00 84.50 131 LEU A O 1
ATOM 1018 N N . LYS A 1 132 ? 9.590 2.030 -27.013 1.00 84.50 132 LYS A N 1
ATOM 1019 C CA . LYS A 1 132 ? 10.612 1.487 -26.096 1.00 84.50 132 LYS A CA 1
ATOM 1020 C C . LYS A 1 132 ? 10.435 2.037 -24.685 1.00 84.50 132 LYS A C 1
ATOM 1022 O O . LYS A 1 132 ? 10.389 1.278 -23.719 1.00 84.50 132 LYS A O 1
ATOM 1027 N N . GLY A 1 133 ? 10.304 3.356 -24.574 1.00 84.50 133 GLY A N 1
ATOM 1028 C CA . GLY A 1 133 ? 10.125 4.021 -23.295 1.00 84.50 133 GLY A CA 1
ATOM 1029 C C . GLY A 1 133 ? 8.806 3.647 -22.614 1.00 84.50 133 GLY A C 1
ATOM 1030 O O . GLY A 1 133 ? 8.789 3.381 -21.413 1.00 84.50 133 GLY A O 1
ATOM 1031 N N . PHE A 1 134 ? 7.705 3.603 -23.367 1.00 86.31 134 PHE A N 1
ATOM 1032 C CA . PHE A 1 134 ? 6.389 3.223 -22.855 1.00 86.31 134 PHE A CA 1
ATOM 1033 C C . PHE A 1 134 ? 6.389 1.780 -22.356 1.00 86.31 134 PHE A C 1
ATOM 1035 O O . PHE A 1 134 ? 5.889 1.511 -21.267 1.00 86.31 134 PHE A O 1
ATOM 1042 N N . LEU A 1 135 ? 7.014 0.863 -23.101 1.00 88.06 135 LEU A N 1
ATOM 1043 C CA . LEU A 1 135 ? 7.159 -0.528 -22.691 1.00 88.06 135 LEU A CA 1
ATOM 1044 C C . LEU A 1 135 ? 7.987 -0.653 -21.402 1.00 88.06 135 LEU A C 1
ATOM 1046 O O . LEU A 1 135 ? 7.575 -1.365 -20.491 1.00 88.06 135 LEU A O 1
ATOM 1050 N N . SER A 1 136 ? 9.102 0.076 -21.279 1.00 88.00 136 SER A N 1
ATOM 1051 C CA . SER A 1 136 ? 9.888 0.138 -20.036 1.00 88.00 136 SER A CA 1
ATOM 1052 C C . SER A 1 136 ? 9.094 0.698 -18.855 1.00 88.00 136 SER A C 1
ATOM 1054 O O . SER A 1 136 ? 9.169 0.156 -17.753 1.00 88.00 136 SER A O 1
ATOM 1056 N N . LEU A 1 137 ? 8.303 1.753 -19.072 1.00 87.31 137 LEU A N 1
ATOM 1057 C CA . LEU A 1 137 ? 7.442 2.326 -18.038 1.00 87.31 137 LEU A CA 1
ATOM 1058 C C . LEU A 1 137 ? 6.379 1.319 -17.591 1.00 87.31 137 LEU A C 1
ATOM 1060 O O . LEU A 1 137 ? 6.236 1.069 -16.397 1.00 87.31 137 LEU A O 1
ATOM 1064 N N . LEU A 1 138 ? 5.667 0.714 -18.545 1.00 88.88 138 LEU A N 1
ATOM 1065 C CA . LEU A 1 138 ? 4.629 -0.279 -18.288 1.00 88.88 138 LEU A CA 1
ATOM 1066 C C . LEU A 1 138 ? 5.191 -1.466 -17.508 1.00 88.88 138 LEU A C 1
ATOM 1068 O O . LEU A 1 138 ? 4.634 -1.859 -16.487 1.00 88.88 138 LEU A O 1
ATOM 1072 N N . LEU A 1 139 ? 6.319 -2.011 -17.955 1.00 89.19 139 LEU A N 1
ATOM 1073 C CA . LEU A 1 139 ? 6.961 -3.143 -17.306 1.00 89.19 139 LEU A CA 1
ATOM 1074 C C . LEU A 1 139 ? 7.502 -2.798 -15.916 1.00 89.19 139 LEU A C 1
ATOM 1076 O O . LEU A 1 139 ? 7.357 -3.612 -15.010 1.00 89.19 139 LEU A O 1
ATOM 1080 N N . GLY A 1 140 ? 8.052 -1.596 -15.720 1.00 87.88 140 GLY A N 1
ATOM 1081 C CA . GLY A 1 140 ? 8.478 -1.116 -14.403 1.00 87.88 140 GLY A CA 1
ATOM 1082 C C . GLY A 1 140 ? 7.302 -0.937 -13.441 1.00 87.88 140 GLY A C 1
ATOM 1083 O O . GLY A 1 140 ? 7.410 -1.257 -12.256 1.00 87.88 140 GLY A O 1
ATOM 1084 N N . VAL A 1 141 ? 6.154 -0.479 -13.954 1.00 87.69 141 VAL A N 1
ATOM 1085 C CA . VAL A 1 141 ? 4.907 -0.389 -13.187 1.00 87.69 141 VAL A CA 1
ATOM 1086 C C . VAL A 1 141 ? 4.400 -1.776 -12.810 1.00 87.69 141 VAL A C 1
ATOM 1088 O O . VAL A 1 141 ? 4.135 -2.025 -11.636 1.00 87.69 141 VAL A O 1
ATOM 1091 N N . LEU A 1 142 ? 4.316 -2.701 -13.768 1.00 87.75 142 LEU A N 1
ATOM 1092 C CA . LEU A 1 142 ? 3.880 -4.076 -13.521 1.00 87.75 142 LEU A CA 1
ATOM 1093 C C . LEU A 1 142 ? 4.809 -4.787 -12.530 1.00 87.75 142 LEU A C 1
ATOM 1095 O O . LEU A 1 142 ? 4.335 -5.431 -11.593 1.00 87.75 142 LEU A O 1
ATOM 1099 N N . SER A 1 143 ? 6.127 -4.644 -12.683 1.00 88.50 143 SER A N 1
ATOM 1100 C CA . SER A 1 143 ? 7.082 -5.296 -11.793 1.00 88.50 143 SER A CA 1
ATOM 1101 C C . SER A 1 143 ? 6.997 -4.747 -10.371 1.00 88.50 143 SER A C 1
ATOM 1103 O O . SER A 1 143 ? 6.867 -5.530 -9.432 1.00 88.50 143 SER A O 1
ATOM 1105 N N . GLY A 1 144 ? 7.012 -3.423 -10.204 1.00 84.75 144 GLY A N 1
ATOM 1106 C CA . GLY A 1 144 ? 7.009 -2.780 -8.891 1.00 84.75 144 GLY A CA 1
ATOM 1107 C C . GLY A 1 144 ? 5.669 -2.865 -8.161 1.00 84.75 144 GLY A C 1
ATOM 1108 O O . GLY A 1 144 ? 5.647 -3.147 -6.966 1.00 84.75 144 GLY A O 1
ATOM 1109 N N . ALA A 1 145 ? 4.556 -2.647 -8.869 1.00 82.12 145 ALA A N 1
ATOM 1110 C CA . ALA A 1 145 ? 3.227 -2.566 -8.261 1.00 82.12 145 ALA A CA 1
ATOM 1111 C C . ALA A 1 145 ? 2.510 -3.920 -8.152 1.00 82.12 145 ALA A C 1
ATOM 1113 O O . ALA A 1 145 ? 1.636 -4.066 -7.304 1.00 82.12 145 ALA A O 1
ATOM 1114 N N . ILE A 1 146 ? 2.846 -4.907 -8.993 1.00 83.44 146 ILE A N 1
ATOM 1115 C CA . ILE A 1 146 ? 2.130 -6.195 -9.041 1.00 83.44 146 ILE A CA 1
ATOM 1116 C C . ILE A 1 146 ? 3.058 -7.353 -8.688 1.00 83.44 146 ILE A C 1
ATOM 1118 O O . ILE A 1 146 ? 2.795 -8.093 -7.737 1.00 83.44 146 ILE A O 1
ATOM 1122 N N . ILE A 1 147 ? 4.163 -7.509 -9.421 1.00 84.62 147 ILE A N 1
ATOM 1123 C CA . ILE A 1 147 ? 5.028 -8.686 -9.273 1.00 84.62 147 ILE A CA 1
ATOM 1124 C C . ILE A 1 147 ? 5.715 -8.681 -7.904 1.00 84.62 147 ILE A C 1
ATOM 1126 O O . ILE A 1 147 ? 5.706 -9.705 -7.225 1.00 84.62 147 ILE A O 1
ATOM 1130 N N . VAL A 1 148 ? 6.255 -7.545 -7.448 1.00 85.56 148 VAL A N 1
ATOM 1131 C CA . VAL A 1 148 ? 6.929 -7.456 -6.140 1.00 85.56 148 VAL A CA 1
ATOM 1132 C C . VAL A 1 148 ? 5.994 -7.828 -4.974 1.00 85.56 148 VAL A C 1
ATOM 1134 O O . VAL A 1 148 ? 6.395 -8.680 -4.180 1.00 85.56 148 VAL A O 1
ATOM 1137 N N . PRO A 1 149 ? 4.762 -7.291 -4.836 1.00 80.88 149 PRO A N 1
ATOM 1138 C CA . PRO A 1 149 ? 3.827 -7.723 -3.788 1.00 80.88 149 PRO A CA 1
ATOM 1139 C C . PRO A 1 149 ? 3.503 -9.222 -3.794 1.00 80.88 149 PRO A C 1
ATOM 1141 O O . PRO A 1 149 ? 3.436 -9.853 -2.730 1.00 80.88 149 PRO A O 1
ATOM 1144 N N . ILE A 1 150 ? 3.329 -9.806 -4.984 1.00 82.44 150 ILE A N 1
ATOM 1145 C CA . ILE A 1 150 ? 3.027 -11.234 -5.150 1.00 82.44 150 ILE A CA 1
ATOM 1146 C C . ILE A 1 150 ? 4.237 -12.083 -4.740 1.00 82.44 150 ILE A C 1
ATOM 1148 O O . ILE A 1 150 ? 4.104 -13.017 -3.948 1.00 82.44 150 ILE A O 1
ATOM 1152 N N . LEU A 1 151 ? 5.430 -11.711 -5.207 1.00 81.19 151 LEU A N 1
ATOM 1153 C CA . LEU A 1 151 ? 6.677 -12.448 -4.993 1.00 81.19 151 LEU A CA 1
ATOM 1154 C C . LEU A 1 151 ? 7.414 -12.070 -3.699 1.00 81.19 151 LEU A C 1
ATOM 1156 O O . LEU A 1 151 ? 8.450 -12.648 -3.373 1.00 81.19 151 LEU A O 1
ATOM 1160 N N . LEU A 1 152 ? 6.863 -11.151 -2.905 1.00 75.25 152 LEU A N 1
ATOM 1161 C CA . LEU A 1 152 ? 7.464 -10.637 -1.676 1.00 75.25 152 LEU A CA 1
ATOM 1162 C C . LEU A 1 152 ? 7.999 -11.692 -0.675 1.00 75.25 152 LEU A C 1
ATOM 1164 O O . LEU A 1 152 ? 9.026 -11.394 -0.055 1.00 75.25 152 LEU A O 1
ATOM 1168 N N . PRO A 1 153 ? 7.371 -12.882 -0.475 1.00 73.56 153 PRO A N 1
ATOM 1169 C CA . PRO A 1 153 ? 7.894 -13.895 0.446 1.00 73.56 153 PRO A CA 1
ATOM 1170 C C . PRO A 1 153 ? 9.160 -14.584 -0.078 1.00 73.56 153 PRO A C 1
ATOM 1172 O O . PRO A 1 153 ? 9.911 -15.139 0.712 1.00 73.56 153 PRO A O 1
ATOM 1175 N N . TRP A 1 154 ? 9.378 -14.564 -1.393 1.00 75.88 154 TRP A N 1
ATOM 1176 C CA . TRP A 1 154 ? 10.408 -15.350 -2.071 1.00 75.88 154 TRP A CA 1
ATOM 1177 C C . TRP A 1 154 ? 11.652 -14.521 -2.393 1.00 75.88 154 TRP A C 1
ATOM 1179 O O . TRP A 1 154 ? 12.732 -15.076 -2.570 1.00 75.88 154 TRP A O 1
ATOM 1189 N N . ILE A 1 155 ? 11.527 -13.190 -2.449 1.00 72.50 155 ILE A N 1
ATOM 1190 C CA . ILE A 1 155 ? 12.664 -12.314 -2.740 1.00 72.50 155 ILE A CA 1
ATOM 1191 C C . ILE A 1 155 ? 13.432 -12.017 -1.440 1.00 72.50 155 ILE A C 1
ATOM 1193 O O . ILE A 1 155 ? 12.842 -11.449 -0.507 1.00 72.50 155 ILE A O 1
ATOM 1197 N N . PRO A 1 156 ? 14.736 -12.343 -1.369 1.00 71.94 156 PRO A N 1
ATOM 1198 C CA . PRO A 1 156 ? 15.562 -12.076 -0.199 1.00 71.94 156 PRO A CA 1
ATOM 1199 C C . PRO A 1 156 ? 15.746 -10.568 0.039 1.00 71.94 156 PRO A C 1
ATOM 1201 O O . PRO A 1 156 ? 15.696 -9.753 -0.881 1.00 71.94 156 PRO A O 1
ATOM 1204 N N . GLY A 1 157 ? 15.978 -10.195 1.298 1.00 73.81 157 GLY A N 1
ATOM 1205 C CA . GLY A 1 157 ? 16.240 -8.812 1.711 1.00 73.81 157 GLY A CA 1
ATOM 1206 C C . GLY A 1 157 ? 15.089 -8.156 2.480 1.00 73.81 157 GLY A C 1
ATOM 1207 O O . GLY A 1 157 ? 13.925 -8.544 2.371 1.00 73.81 157 GLY A O 1
ATOM 1208 N N . ARG A 1 158 ? 15.431 -7.151 3.298 1.00 74.38 158 ARG A N 1
ATOM 1209 C CA . ARG A 1 158 ? 14.474 -6.419 4.151 1.00 74.38 158 ARG A CA 1
ATOM 1210 C C . ARG A 1 158 ? 13.853 -5.207 3.452 1.00 74.38 158 ARG A C 1
ATOM 1212 O O . ARG A 1 158 ? 12.692 -4.897 3.688 1.00 74.38 158 ARG A O 1
ATOM 1219 N N . ALA A 1 159 ? 14.613 -4.532 2.589 1.00 83.94 159 ALA A N 1
ATOM 1220 C CA . ALA A 1 159 ? 14.169 -3.318 1.909 1.00 83.94 159 ALA A CA 1
ATOM 1221 C C . ALA A 1 159 ? 13.336 -3.646 0.660 1.00 83.94 159 ALA A C 1
ATOM 1223 O O . ALA A 1 159 ? 13.809 -4.334 -0.244 1.00 83.94 159 ALA A O 1
ATOM 1224 N N . PHE A 1 160 ? 12.112 -3.119 0.580 1.00 83.50 160 PHE A N 1
ATOM 1225 C CA . PHE A 1 160 ? 11.236 -3.316 -0.583 1.00 83.50 160 PHE A CA 1
ATOM 1226 C C . PHE A 1 160 ? 11.784 -2.624 -1.836 1.00 83.50 160 PHE A C 1
ATOM 1228 O O . PHE A 1 160 ? 11.652 -3.163 -2.930 1.00 83.50 160 PHE A O 1
ATOM 1235 N N . SER A 1 161 ? 12.470 -1.489 -1.673 1.00 86.19 161 SER A N 1
ATOM 1236 C CA . SER A 1 161 ? 13.174 -0.799 -2.759 1.00 86.19 161 SER A CA 1
ATOM 1237 C C . SER A 1 161 ? 14.221 -1.694 -3.422 1.00 86.19 161 SER A C 1
ATOM 1239 O O . SER A 1 161 ? 14.280 -1.777 -4.644 1.00 86.19 161 SER A O 1
ATOM 1241 N N . PHE A 1 162 ? 14.988 -2.449 -2.630 1.00 87.94 162 PHE A N 1
ATOM 1242 C CA . PHE A 1 162 ? 15.952 -3.414 -3.154 1.00 87.94 162 PHE A CA 1
ATOM 1243 C C . PHE A 1 162 ? 15.260 -4.542 -3.931 1.00 87.94 162 PHE A C 1
ATOM 1245 O O . PHE A 1 162 ? 15.669 -4.857 -5.045 1.00 87.94 162 PHE A O 1
ATOM 1252 N N . LYS A 1 163 ? 14.159 -5.096 -3.401 1.00 88.00 163 LYS A N 1
ATOM 1253 C CA . LYS A 1 163 ? 13.367 -6.126 -4.100 1.00 88.00 163 LYS A CA 1
ATOM 1254 C C . LYS A 1 163 ? 12.830 -5.617 -5.441 1.00 88.00 163 LYS A C 1
ATOM 1256 O O . LYS A 1 163 ? 12.928 -6.316 -6.448 1.00 88.00 163 LYS A O 1
ATOM 1261 N N . GLY A 1 164 ? 12.308 -4.390 -5.457 1.00 88.62 164 GLY A N 1
ATOM 1262 C CA . GLY A 1 164 ? 11.831 -3.731 -6.669 1.00 88.62 164 GLY A CA 1
ATOM 1263 C C . GLY A 1 164 ? 12.942 -3.425 -7.665 1.00 88.62 164 GLY A C 1
ATOM 1264 O O . GLY A 1 164 ? 12.733 -3.609 -8.861 1.00 88.62 164 GLY A O 1
ATOM 1265 N N . ALA A 1 165 ? 14.126 -3.031 -7.195 1.00 90.75 165 ALA A N 1
ATOM 1266 C CA . ALA A 1 165 ? 15.287 -2.792 -8.044 1.00 90.75 165 ALA A CA 1
ATOM 1267 C C . ALA A 1 165 ? 15.782 -4.085 -8.710 1.00 90.75 165 ALA A C 1
ATOM 1269 O O . ALA A 1 165 ? 16.013 -4.095 -9.914 1.00 90.75 165 ALA A O 1
ATOM 1270 N N . VAL A 1 166 ? 15.877 -5.191 -7.963 1.00 91.12 166 VAL A N 1
ATOM 1271 C CA . VAL A 1 166 ? 16.280 -6.499 -8.511 1.00 91.12 166 VAL A CA 1
ATOM 1272 C C . VAL A 1 166 ? 15.298 -6.966 -9.587 1.00 91.12 166 VAL A C 1
ATOM 1274 O O . VAL A 1 166 ? 15.714 -7.304 -10.693 1.00 91.12 166 VAL A O 1
ATOM 1277 N N . LEU A 1 167 ? 13.991 -6.931 -9.305 1.00 90.75 167 LEU A N 1
ATOM 1278 C CA . LEU A 1 167 ? 12.975 -7.308 -10.293 1.00 90.75 167 LEU A CA 1
ATOM 1279 C C . LEU A 1 167 ? 12.953 -6.360 -11.496 1.00 90.75 167 LEU A C 1
ATOM 1281 O O . LEU A 1 167 ? 12.858 -6.817 -12.631 1.00 90.75 167 LEU A O 1
ATOM 1285 N N . GLY A 1 168 ? 13.077 -5.054 -11.265 1.00 91.06 168 GLY A N 1
ATOM 1286 C CA . GLY A 1 168 ? 13.096 -4.057 -12.331 1.00 91.06 168 GLY A CA 1
ATOM 1287 C C . GLY A 1 168 ? 14.328 -4.166 -13.230 1.00 91.06 168 GLY A C 1
ATOM 1288 O O . GLY A 1 168 ? 14.216 -3.920 -14.425 1.00 91.06 168 GLY A O 1
ATOM 1289 N N . LEU A 1 169 ? 15.474 -4.599 -12.694 1.00 93.12 169 LEU A N 1
ATOM 1290 C CA . LEU A 1 169 ? 16.672 -4.899 -13.481 1.00 93.12 169 LEU A CA 1
ATOM 1291 C C . LEU A 1 169 ? 16.434 -6.084 -14.426 1.00 93.12 169 LEU A C 1
ATOM 1293 O O . LEU A 1 169 ? 16.737 -5.994 -15.611 1.00 93.12 169 LEU A O 1
ATOM 1297 N N . ILE A 1 170 ? 15.850 -7.171 -13.911 1.00 92.38 170 ILE A N 1
ATOM 1298 C CA . ILE A 1 170 ? 15.554 -8.382 -14.692 1.00 92.38 170 ILE A CA 1
ATOM 1299 C C . ILE A 1 170 ? 14.524 -8.075 -15.784 1.00 92.38 170 ILE A C 1
ATOM 1301 O O . ILE A 1 170 ? 14.736 -8.379 -16.956 1.00 92.38 170 ILE A O 1
ATOM 1305 N N . VAL A 1 171 ? 13.412 -7.442 -15.408 1.00 91.75 171 VAL A N 1
ATOM 1306 C CA . VAL A 1 171 ? 12.322 -7.121 -16.335 1.00 91.75 171 VAL A CA 1
ATOM 1307 C C . VAL A 1 171 ? 12.742 -6.026 -17.326 1.00 91.75 171 VAL A C 1
ATOM 1309 O O . VAL A 1 171 ? 12.339 -6.062 -18.487 1.00 91.75 171 VAL A O 1
ATOM 1312 N N . GLY A 1 172 ? 13.610 -5.096 -16.921 1.00 89.44 172 GLY A N 1
ATOM 1313 C CA . GLY A 1 172 ? 14.161 -4.044 -17.779 1.00 89.44 172 GLY A CA 1
ATOM 1314 C C . GLY A 1 172 ? 14.981 -4.563 -18.962 1.00 89.44 172 GLY A C 1
ATOM 1315 O O . GLY A 1 172 ? 15.116 -3.856 -19.960 1.00 89.44 172 GLY A O 1
ATOM 1316 N N . CYS A 1 173 ? 15.468 -5.807 -18.913 1.00 90.81 173 CYS A N 1
ATOM 1317 C CA . CYS A 1 173 ? 16.121 -6.451 -20.053 1.00 90.81 173 CYS A CA 1
ATOM 1318 C C . CYS A 1 173 ? 15.141 -6.781 -21.193 1.00 90.81 173 CYS A C 1
ATOM 1320 O O . CYS A 1 173 ? 15.548 -6.809 -22.351 1.00 90.81 173 CYS A O 1
ATOM 1322 N N . VAL A 1 174 ? 13.852 -6.994 -20.907 1.00 89.75 174 VAL A N 1
ATOM 1323 C CA . VAL A 1 174 ? 12.833 -7.348 -21.914 1.00 89.75 174 VAL A CA 1
ATOM 1324 C C . VAL A 1 174 ? 12.723 -6.308 -23.041 1.00 89.75 174 VAL A C 1
ATOM 1326 O O . VAL A 1 174 ? 12.890 -6.695 -24.198 1.00 89.75 174 VAL A O 1
ATOM 1329 N N . PRO A 1 175 ? 12.509 -5.001 -22.779 1.00 85.31 175 PRO A N 1
ATOM 1330 C CA . PRO A 1 175 ? 12.409 -4.003 -23.846 1.00 85.31 175 PRO A CA 1
ATOM 1331 C C . PRO A 1 175 ? 13.711 -3.872 -24.648 1.00 85.31 175 PRO A C 1
ATOM 1333 O O . PRO A 1 175 ? 13.659 -3.631 -25.851 1.00 85.31 175 PRO A O 1
ATOM 1336 N N . VAL A 1 176 ? 14.872 -4.094 -24.020 1.00 87.50 176 VAL A N 1
ATOM 1337 C CA . VAL A 1 176 ? 16.179 -4.100 -24.702 1.00 87.50 176 VAL A CA 1
ATOM 1338 C C . VAL A 1 176 ? 16.320 -5.289 -25.654 1.00 87.50 176 VAL A C 1
ATOM 1340 O O . VAL A 1 176 ? 16.852 -5.146 -26.753 1.00 87.50 176 VAL A O 1
ATOM 1343 N N . LEU A 1 177 ? 15.852 -6.470 -25.249 1.00 87.81 177 LEU A N 1
ATOM 1344 C CA . LEU A 1 177 ? 15.938 -7.679 -26.065 1.00 87.81 177 LEU A CA 1
ATOM 1345 C C . LEU A 1 177 ? 14.903 -7.685 -27.197 1.00 87.81 177 LEU A C 1
ATOM 1347 O O . LEU A 1 177 ? 15.231 -8.095 -28.307 1.00 87.81 177 LEU A O 1
ATOM 1351 N N . MET A 1 178 ? 13.682 -7.201 -26.943 1.00 85.50 178 MET A N 1
ATOM 1352 C CA . MET A 1 178 ? 12.602 -7.198 -27.937 1.00 85.50 178 MET A CA 1
ATOM 1353 C C . MET A 1 178 ? 12.736 -6.084 -28.982 1.00 85.50 178 MET A C 1
ATOM 1355 O O . MET A 1 178 ? 12.331 -6.275 -30.124 1.00 85.50 178 MET A O 1
ATOM 1359 N N . LEU A 1 179 ? 13.307 -4.927 -28.623 1.00 82.50 179 LEU A N 1
ATOM 1360 C CA . LEU A 1 179 ? 13.351 -3.734 -29.483 1.00 82.50 179 LEU A CA 1
ATOM 1361 C C . LEU A 1 179 ? 14.790 -3.307 -29.812 1.00 82.50 179 LEU A C 1
ATOM 1363 O O . LEU A 1 179 ? 15.126 -2.118 -29.843 1.00 82.50 179 LEU A O 1
ATOM 1367 N N . ARG A 1 180 ? 15.629 -4.308 -30.097 1.00 78.44 180 ARG A N 1
ATOM 1368 C CA . ARG A 1 180 ? 17.079 -4.175 -30.291 1.00 78.44 180 ARG A CA 1
ATOM 1369 C C . ARG A 1 180 ? 17.477 -3.403 -31.558 1.00 78.44 180 ARG A C 1
ATOM 1371 O O . ARG A 1 180 ? 18.588 -2.883 -31.647 1.00 78.44 180 ARG A O 1
ATOM 1378 N N . ALA A 1 181 ? 16.582 -3.311 -32.543 1.00 74.25 181 ALA A N 1
ATOM 1379 C CA . ALA A 1 181 ? 16.839 -2.604 -33.795 1.00 74.25 181 ALA A CA 1
ATOM 1380 C C . ALA A 1 181 ? 17.111 -1.104 -33.556 1.00 74.25 181 ALA A C 1
ATOM 1382 O O . ALA A 1 181 ? 16.356 -0.420 -32.852 1.00 74.25 181 ALA A O 1
ATOM 1383 N N . GLY A 1 182 ? 18.214 -0.606 -34.129 1.00 70.00 182 GLY A N 1
ATOM 1384 C CA . GLY A 1 182 ? 18.633 0.800 -34.043 1.00 70.00 182 GLY A CA 1
ATOM 1385 C C . GLY A 1 182 ? 18.987 1.284 -32.632 1.00 70.00 182 GLY A C 1
ATOM 1386 O O . GLY A 1 182 ? 18.991 2.485 -32.393 1.00 70.00 182 GLY A O 1
ATOM 1387 N N . GLN A 1 183 ? 19.224 0.371 -31.685 1.00 78.94 183 GLN A N 1
ATOM 1388 C CA . GLN A 1 183 ? 19.448 0.703 -30.281 1.00 78.94 183 GLN A CA 1
ATOM 1389 C C . GLN A 1 183 ? 20.933 0.882 -29.963 1.00 78.94 183 GLN A C 1
ATOM 1391 O O . GLN A 1 183 ? 21.744 -0.015 -30.197 1.00 78.94 183 GLN A O 1
ATOM 1396 N N . SER A 1 184 ? 21.282 2.016 -29.358 1.00 83.94 184 SER A N 1
ATOM 1397 C CA . SER A 1 184 ? 22.628 2.227 -28.812 1.00 83.94 184 SER A CA 1
ATOM 1398 C C . SER A 1 184 ? 22.801 1.563 -27.437 1.00 83.94 184 SER A C 1
ATOM 1400 O O . SER A 1 184 ? 21.839 1.376 -26.688 1.00 83.94 184 SER A O 1
ATOM 1402 N N . GLY A 1 185 ? 24.045 1.245 -27.057 1.00 85.94 185 GLY A N 1
ATOM 1403 C CA . GLY A 1 185 ? 24.344 0.696 -25.726 1.00 85.94 185 GLY A CA 1
ATOM 1404 C C . GLY A 1 185 ? 23.916 1.624 -24.580 1.00 85.94 185 GLY A C 1
ATOM 1405 O O . GLY A 1 185 ? 23.416 1.158 -23.559 1.00 85.94 185 GLY A O 1
ATOM 1406 N N . LEU A 1 186 ? 24.023 2.943 -24.780 1.00 85.69 186 LEU A N 1
ATOM 1407 C CA . LEU A 1 186 ? 23.551 3.948 -23.822 1.00 85.69 186 LEU A CA 1
ATOM 1408 C C . LEU A 1 186 ? 22.023 3.949 -23.682 1.00 85.69 186 LEU A C 1
ATOM 1410 O O . LEU A 1 186 ? 21.515 4.056 -22.569 1.00 85.69 186 LEU A O 1
ATOM 1414 N N . GLU A 1 187 ? 21.281 3.782 -24.780 1.00 83.94 187 GLU A N 1
ATOM 1415 C CA . GLU A 1 187 ? 19.819 3.654 -24.728 1.00 83.94 187 GLU A CA 1
ATOM 1416 C C . GLU A 1 187 ? 19.387 2.372 -24.014 1.00 83.94 187 GLU A C 1
ATOM 1418 O O . GLU A 1 187 ? 18.454 2.404 -23.216 1.00 83.94 187 GLU A O 1
ATOM 1423 N N . ALA A 1 188 ? 20.075 1.250 -24.247 1.00 87.44 188 ALA A N 1
ATOM 1424 C CA . ALA A 1 188 ? 19.836 0.012 -23.506 1.00 87.44 188 ALA A CA 1
ATOM 1425 C C . ALA A 1 188 ? 20.040 0.182 -22.001 1.00 87.44 188 ALA A C 1
ATOM 1427 O O . ALA A 1 188 ? 19.167 -0.193 -21.218 1.00 87.44 188 ALA A O 1
ATOM 1428 N N . LEU A 1 189 ? 21.152 0.804 -21.608 1.00 90.75 189 LEU A N 1
ATOM 1429 C CA . LEU A 1 189 ? 21.438 1.083 -20.207 1.00 90.75 189 LEU A CA 1
ATOM 1430 C C . LEU A 1 189 ? 20.367 1.991 -19.587 1.00 90.75 189 LEU A C 1
ATOM 1432 O O . LEU A 1 189 ? 19.881 1.706 -18.495 1.00 90.75 189 LEU A O 1
ATOM 1436 N N . PHE A 1 190 ? 19.951 3.042 -20.301 1.00 89.44 190 PHE A N 1
ATOM 1437 C CA . PHE A 1 190 ? 18.903 3.949 -19.839 1.00 89.44 190 PHE A CA 1
ATOM 1438 C C . PHE A 1 190 ? 17.566 3.232 -19.617 1.00 89.44 190 PHE A C 1
ATOM 1440 O O . PHE A 1 190 ? 16.971 3.390 -18.555 1.00 89.44 190 PHE A O 1
ATOM 1447 N N . LEU A 1 191 ? 17.101 2.417 -20.571 1.00 88.44 191 LEU A N 1
ATOM 1448 C CA . LEU A 1 191 ? 15.822 1.699 -20.459 1.00 88.44 191 LEU A CA 1
ATOM 1449 C C . LEU A 1 191 ? 15.804 0.735 -19.265 1.00 88.44 191 LEU A C 1
ATOM 1451 O O . LEU A 1 191 ? 14.806 0.659 -18.541 1.00 88.44 191 LEU A O 1
ATOM 1455 N N . VAL A 1 192 ? 16.914 0.034 -19.026 1.00 91.62 192 VAL A N 1
ATOM 1456 C CA . VAL A 1 192 ? 17.061 -0.882 -17.887 1.00 91.62 192 VAL A CA 1
ATOM 1457 C C . VAL A 1 192 ? 17.048 -0.112 -16.568 1.00 91.62 192 VAL A C 1
ATOM 1459 O O . VAL A 1 192 ? 16.256 -0.434 -15.682 1.00 91.62 192 VAL A O 1
ATOM 1462 N N . LEU A 1 193 ? 17.876 0.932 -16.443 1.00 91.81 193 LEU A N 1
ATOM 1463 C CA . LEU A 1 193 ? 17.945 1.750 -15.229 1.00 91.81 193 LEU A CA 1
ATOM 1464 C C . LEU A 1 193 ? 16.614 2.446 -14.941 1.00 91.81 193 LEU A C 1
ATOM 1466 O O . LEU A 1 193 ? 16.168 2.471 -13.800 1.00 91.81 193 LEU A O 1
ATOM 1470 N N . PHE A 1 194 ? 15.938 2.945 -15.971 1.00 89.50 194 PHE A N 1
ATOM 1471 C CA . PHE A 1 194 ? 14.627 3.562 -15.838 1.00 89.50 194 PHE A CA 1
ATOM 1472 C C . PHE A 1 194 ? 13.582 2.567 -15.315 1.00 89.50 194 PHE A C 1
ATOM 1474 O O . PHE A 1 194 ? 12.891 2.855 -14.336 1.00 89.50 194 PHE A O 1
ATOM 1481 N N . THR A 1 195 ? 13.524 1.362 -15.893 1.00 90.75 195 THR A N 1
ATOM 1482 C CA . THR A 1 195 ? 12.633 0.283 -15.427 1.00 90.75 195 THR A CA 1
ATOM 1483 C C . THR A 1 195 ? 12.942 -0.099 -13.972 1.00 90.75 195 THR A C 1
ATOM 1485 O O . THR A 1 195 ? 12.033 -0.219 -13.147 1.00 90.75 195 THR A O 1
ATOM 1488 N N . MET A 1 196 ? 14.229 -0.217 -13.626 1.00 93.00 196 MET A N 1
ATOM 1489 C CA . MET A 1 196 ? 14.715 -0.473 -12.266 1.00 93.00 196 MET A CA 1
ATOM 1490 C C . MET A 1 196 ? 14.266 0.608 -11.278 1.00 93.00 196 MET A C 1
ATOM 1492 O O . MET A 1 196 ? 13.762 0.281 -10.202 1.00 93.00 196 MET A O 1
ATOM 1496 N N . THR A 1 197 ? 14.420 1.887 -11.629 1.00 90.44 197 THR A N 1
ATOM 1497 C CA . THR A 1 197 ? 14.033 3.015 -10.775 1.00 90.44 197 THR A CA 1
ATOM 1498 C C . THR A 1 197 ? 12.526 3.055 -10.549 1.00 90.44 197 THR A C 1
ATOM 1500 O O . THR A 1 197 ? 12.099 3.154 -9.400 1.00 90.44 197 THR A O 1
ATOM 1503 N N . VAL A 1 198 ? 11.718 2.923 -11.608 1.00 88.31 198 VAL A N 1
ATOM 1504 C CA . VAL A 1 198 ? 10.248 2.915 -11.503 1.00 88.31 198 VAL A CA 1
ATOM 1505 C C . VAL A 1 198 ? 9.775 1.752 -10.626 1.00 88.31 198 VAL A C 1
ATOM 1507 O O . VAL A 1 198 ? 8.992 1.957 -9.697 1.00 88.31 198 VAL A O 1
ATOM 1510 N N . SER A 1 199 ? 10.308 0.551 -10.862 1.00 90.31 199 SER A N 1
ATOM 1511 C CA . SER A 1 199 ? 9.982 -0.651 -10.088 1.00 90.31 199 SER A CA 1
ATOM 1512 C C . SER A 1 199 ? 10.384 -0.524 -8.613 1.00 90.31 199 SER A C 1
ATOM 1514 O O . SER A 1 199 ? 9.594 -0.835 -7.724 1.00 90.31 199 SER A O 1
ATOM 1516 N N . SER A 1 200 ? 11.592 -0.021 -8.337 1.00 89.00 200 SER A N 1
ATOM 1517 C CA . SER A 1 200 ? 12.096 0.239 -6.979 1.00 89.00 200 SER A CA 1
ATOM 1518 C C . SER A 1 200 ? 11.234 1.257 -6.231 1.00 89.00 200 SER A C 1
ATOM 1520 O O . SER A 1 200 ? 10.856 1.023 -5.081 1.00 89.00 200 SER A O 1
ATOM 1522 N N . PHE A 1 201 ? 10.882 2.364 -6.889 1.00 87.00 201 PHE A N 1
ATOM 1523 C CA . PHE A 1 201 ? 10.055 3.418 -6.309 1.00 87.00 201 PHE A CA 1
ATOM 1524 C C . PHE A 1 201 ? 8.650 2.913 -5.960 1.00 87.00 201 PHE A C 1
ATOM 1526 O O . PHE A 1 201 ? 8.174 3.131 -4.848 1.00 87.00 201 PHE A O 1
ATOM 1533 N N . LEU A 1 202 ? 8.002 2.187 -6.875 1.00 85.25 202 LEU A N 1
ATOM 1534 C CA . LEU A 1 202 ? 6.681 1.602 -6.631 1.00 85.25 202 LEU A CA 1
ATOM 1535 C C . LEU A 1 202 ? 6.715 0.538 -5.533 1.00 85.25 202 LEU A C 1
ATOM 1537 O O . LEU A 1 202 ? 5.900 0.584 -4.618 1.00 85.25 202 LEU A O 1
ATOM 1541 N N . ALA A 1 203 ? 7.704 -0.356 -5.552 1.00 86.12 203 ALA A N 1
ATOM 1542 C CA . ALA A 1 203 ? 7.872 -1.352 -4.499 1.00 86.12 203 ALA A CA 1
ATOM 1543 C C . ALA A 1 203 ? 8.079 -0.712 -3.117 1.00 86.12 203 ALA A C 1
ATOM 1545 O O . ALA A 1 203 ? 7.575 -1.212 -2.113 1.00 86.12 203 ALA A O 1
ATOM 1546 N N . MET A 1 204 ? 8.815 0.402 -3.051 1.00 83.75 204 MET A N 1
ATOM 1547 C CA . MET A 1 204 ? 9.027 1.149 -1.812 1.00 83.75 204 MET A CA 1
ATOM 1548 C C . MET A 1 204 ? 7.720 1.725 -1.263 1.00 83.75 204 MET A C 1
ATOM 1550 O O . MET A 1 204 ? 7.505 1.671 -0.052 1.00 83.75 204 MET A O 1
ATOM 1554 N N . ASN A 1 205 ? 6.830 2.218 -2.126 1.00 79.38 205 ASN A N 1
ATOM 1555 C CA . ASN A 1 205 ? 5.532 2.744 -1.700 1.00 79.38 205 ASN A CA 1
ATOM 1556 C C . ASN A 1 205 ? 4.655 1.657 -1.050 1.00 79.38 205 ASN A C 1
ATOM 1558 O O . ASN A 1 205 ? 3.973 1.948 -0.066 1.00 79.38 205 ASN A O 1
ATOM 1562 N N . PHE A 1 206 ? 4.814 0.3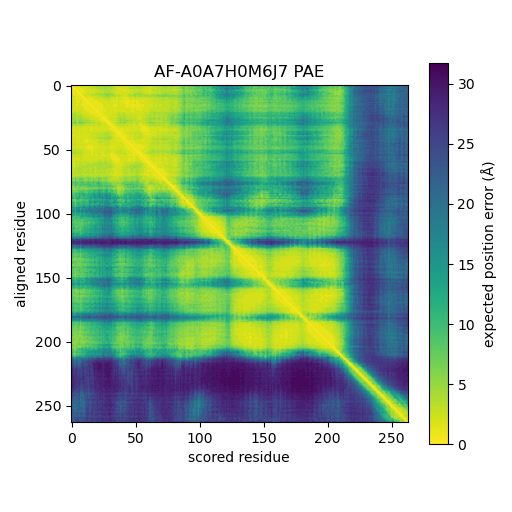96 -1.472 1.00 76.12 206 PHE A N 1
ATOM 1563 C CA . PHE A 1 206 ? 4.109 -0.753 -0.894 1.00 76.12 206 PHE A CA 1
ATOM 1564 C C . PHE A 1 206 ? 4.436 -1.029 0.582 1.00 76.12 206 PHE A C 1
ATOM 1566 O O . PHE A 1 206 ? 3.654 -1.672 1.284 1.00 76.12 206 PHE A O 1
ATOM 1573 N N . THR A 1 207 ? 5.539 -0.488 1.116 1.00 71.88 207 THR A N 1
ATOM 1574 C CA . THR A 1 207 ? 5.885 -0.617 2.546 1.00 71.88 207 THR A CA 1
ATOM 1575 C C . THR A 1 207 ? 4.790 -0.084 3.476 1.00 71.88 207 THR A C 1
ATOM 1577 O O . THR A 1 207 ? 4.503 -0.716 4.491 1.00 71.88 207 THR A O 1
ATOM 1580 N N . GLY A 1 208 ? 4.111 1.011 3.108 1.00 65.06 208 GLY A N 1
ATOM 1581 C CA . GLY A 1 208 ? 3.040 1.619 3.912 1.00 65.06 208 GLY A CA 1
ATOM 1582 C C . GLY A 1 208 ? 1.743 0.802 3.972 1.00 65.06 208 GLY A C 1
ATOM 1583 O O . GLY A 1 208 ? 0.880 1.071 4.810 1.00 65.06 208 GLY A O 1
ATOM 1584 N N . SER A 1 209 ? 1.626 -0.203 3.105 1.00 63.97 209 SER A N 1
ATOM 1585 C CA . SER A 1 209 ? 0.463 -1.081 2.958 1.00 63.97 209 SER A CA 1
ATOM 1586 C C . SER A 1 209 ? 0.704 -2.474 3.557 1.00 63.97 209 SER A C 1
ATOM 1588 O O . SER A 1 209 ? -0.212 -3.296 3.585 1.00 63.97 209 SER A O 1
ATOM 1590 N N . THR A 1 210 ? 1.919 -2.762 4.049 1.00 62.69 210 THR A N 1
ATOM 1591 C CA . THR A 1 210 ? 2.288 -4.084 4.579 1.00 62.69 210 THR A CA 1
ATOM 1592 C C . THR A 1 210 ? 2.602 -4.058 6.077 1.00 62.69 210 THR A C 1
ATOM 1594 O O . THR A 1 210 ? 3.170 -3.089 6.576 1.00 62.69 210 THR A O 1
ATOM 1597 N N . PRO A 1 211 ? 2.330 -5.153 6.809 1.00 57.97 211 PRO A N 1
ATOM 1598 C CA . PRO A 1 211 ? 2.720 -5.274 8.212 1.00 57.97 211 PRO A CA 1
ATOM 1599 C C . PRO A 1 211 ? 4.216 -5.605 8.402 1.00 57.97 211 PRO A C 1
ATOM 1601 O O . PRO A 1 211 ? 4.678 -5.684 9.536 1.00 57.97 211 PRO A O 1
ATOM 1604 N N . PHE A 1 212 ? 4.986 -5.816 7.324 1.00 53.34 212 PHE A N 1
ATOM 1605 C CA . PHE A 1 212 ? 6.379 -6.288 7.392 1.00 53.34 212 PHE A CA 1
ATOM 1606 C C . PHE A 1 212 ? 7.376 -5.246 7.904 1.00 53.34 212 PHE A C 1
ATOM 1608 O O . PHE A 1 212 ? 8.424 -5.618 8.427 1.00 53.34 212 PHE A O 1
ATOM 1615 N N . THR A 1 213 ? 7.075 -3.959 7.740 1.00 46.19 213 THR A N 1
ATOM 1616 C CA . THR A 1 213 ? 7.981 -2.855 8.088 1.00 46.19 213 THR A CA 1
ATOM 1617 C C . THR A 1 213 ? 7.445 -1.997 9.227 1.00 46.19 213 THR A C 1
ATOM 1619 O O . THR A 1 213 ? 7.789 -0.821 9.319 1.00 46.19 213 THR A O 1
ATOM 1622 N N . SER A 1 214 ? 6.616 -2.560 10.114 1.00 39.09 214 SER A N 1
ATOM 1623 C CA . SER A 1 214 ? 6.392 -1.913 11.407 1.00 39.09 214 SER A CA 1
ATOM 1624 C C . SER A 1 214 ? 7.731 -1.886 12.149 1.00 39.09 214 SER A C 1
ATOM 1626 O O . SER A 1 214 ? 8.322 -2.955 12.340 1.00 39.09 214 SER A O 1
ATOM 1628 N N . PRO A 1 215 ? 8.219 -0.717 12.609 1.00 35.62 215 PRO A N 1
ATOM 1629 C CA . PRO A 1 215 ? 9.207 -0.689 13.675 1.00 35.62 215 PRO A CA 1
ATOM 1630 C C . PRO A 1 215 ? 8.657 -1.571 14.794 1.00 35.62 215 PRO A C 1
ATOM 1632 O O . PRO A 1 215 ? 7.465 -1.514 15.106 1.00 35.62 215 PRO A O 1
ATOM 1635 N N . SER A 1 216 ? 9.498 -2.460 15.298 1.00 31.05 216 SER A N 1
ATOM 1636 C CA . SER A 1 216 ? 9.203 -3.404 16.368 1.00 31.05 216 SER A CA 1
ATOM 1637 C C . SER A 1 216 ? 8.215 -2.849 17.400 1.00 31.05 216 SER A C 1
ATOM 1639 O O . SER A 1 216 ? 8.516 -1.894 18.117 1.00 31.05 216 SER A O 1
ATOM 1641 N N . GLY A 1 217 ? 7.060 -3.506 17.525 1.00 34.50 217 GLY A N 1
ATOM 1642 C CA . GLY A 1 217 ? 6.347 -3.552 18.793 1.00 34.50 217 GLY A CA 1
ATOM 1643 C C . GLY A 1 217 ? 7.244 -4.274 19.795 1.00 34.50 217 GLY A C 1
ATOM 1644 O O . GLY A 1 217 ? 7.318 -5.498 19.788 1.00 34.50 217 GLY A O 1
ATOM 1645 N N . GLY A 1 218 ? 7.990 -3.508 20.588 1.00 30.27 218 GLY A N 1
ATOM 1646 C CA . GLY A 1 218 ? 8.903 -4.027 21.599 1.00 30.27 218 GLY A CA 1
ATOM 1647 C C . GLY A 1 218 ? 9.895 -2.968 22.072 1.00 30.27 218 GLY A C 1
ATOM 1648 O O . GLY A 1 218 ? 10.892 -2.723 21.403 1.00 30.27 218 GLY A O 1
ATOM 1649 N N . GLY A 1 219 ? 9.624 -2.381 23.242 1.00 29.91 219 GLY A N 1
ATOM 1650 C CA . GLY A 1 219 ? 10.627 -1.699 24.067 1.00 29.91 219 GLY A CA 1
ATOM 1651 C C . GLY A 1 219 ? 10.730 -0.176 23.924 1.00 29.91 219 GLY A C 1
ATOM 1652 O O . GLY A 1 219 ? 11.601 0.318 23.217 1.00 29.91 219 GLY A O 1
ATOM 1653 N N . LYS A 1 220 ? 9.875 0.545 24.660 1.00 24.23 220 LYS A N 1
ATOM 1654 C CA . LYS A 1 220 ? 10.137 1.803 25.403 1.00 24.23 220 LYS A CA 1
ATOM 1655 C C . LYS A 1 220 ? 8.788 2.209 26.024 1.00 24.23 220 LYS A C 1
ATOM 1657 O O . LYS A 1 220 ? 7.862 2.542 25.300 1.00 24.23 220 LYS A O 1
ATOM 1662 N N . GLY A 1 221 ? 8.533 2.018 27.317 1.00 28.62 221 GLY A N 1
ATOM 1663 C CA . GLY A 1 221 ? 9.420 2.383 28.417 1.00 28.62 221 GLY A CA 1
ATOM 1664 C C . GLY A 1 221 ? 9.436 3.905 28.497 1.00 28.62 221 GLY A C 1
ATOM 1665 O O . GLY A 1 221 ? 10.159 4.535 27.736 1.00 28.62 221 GLY A O 1
ATOM 1666 N N . ASP A 1 222 ? 8.577 4.439 29.361 1.00 30.91 222 ASP A N 1
ATOM 1667 C CA . ASP A 1 222 ? 8.614 5.794 29.912 1.00 30.91 222 ASP A CA 1
ATOM 1668 C C . ASP A 1 222 ? 8.452 6.982 28.952 1.00 30.91 222 ASP A C 1
ATOM 1670 O O . ASP A 1 222 ? 9.403 7.572 28.451 1.00 30.91 222 ASP A O 1
ATOM 1674 N N . ALA A 1 223 ? 7.203 7.433 28.818 1.00 27.83 223 ALA A N 1
ATOM 1675 C CA . ALA A 1 223 ? 6.892 8.845 28.584 1.00 27.83 223 ALA A CA 1
ATOM 1676 C C . ALA A 1 223 ? 5.594 9.243 29.314 1.00 27.83 223 ALA A C 1
ATOM 1678 O O . ALA A 1 223 ? 4.696 9.869 28.759 1.00 27.83 223 ALA A O 1
ATOM 1679 N N . HIS A 1 224 ? 5.489 8.860 30.590 1.00 31.33 224 HIS A N 1
ATOM 1680 C CA . HIS A 1 224 ? 4.612 9.521 31.556 1.00 31.33 224 HIS A CA 1
ATOM 1681 C C . HIS A 1 224 ? 5.438 10.582 32.296 1.00 31.33 224 HIS A C 1
ATOM 1683 O O . HIS A 1 224 ? 5.970 10.318 33.366 1.00 31.33 224 HIS A O 1
ATOM 1689 N N . ARG A 1 225 ? 5.568 11.778 31.713 1.00 26.52 225 ARG A N 1
ATOM 1690 C CA . ARG A 1 225 ? 5.743 13.062 32.424 1.00 26.52 225 ARG A CA 1
ATOM 1691 C C . ARG A 1 225 ? 5.874 14.181 31.400 1.00 26.52 225 ARG A C 1
ATOM 1693 O O . ARG A 1 225 ? 6.921 14.355 30.799 1.00 26.52 225 ARG A O 1
ATOM 1700 N N . HIS A 1 226 ? 4.777 14.887 31.175 1.00 25.22 226 HIS A N 1
ATOM 1701 C CA . HIS A 1 226 ? 4.664 16.319 31.452 1.00 25.22 226 HIS A CA 1
ATOM 1702 C C . HIS A 1 226 ? 3.267 16.759 31.006 1.00 25.22 226 HIS A C 1
ATOM 1704 O O . HIS A 1 226 ? 3.006 17.020 29.837 1.00 25.22 226 HIS A O 1
ATOM 1710 N N . SER A 1 227 ? 2.348 16.767 31.973 1.00 28.80 227 SER A N 1
ATOM 1711 C CA . SER A 1 227 ? 1.176 17.638 31.941 1.00 28.80 227 SER A CA 1
ATOM 1712 C C . SER A 1 227 ? 1.512 18.885 32.755 1.00 28.80 227 SER A C 1
ATOM 1714 O O . SER A 1 227 ? 2.238 18.775 33.745 1.00 28.80 227 SER A O 1
ATOM 1716 N N . HIS A 1 228 ? 0.895 19.996 32.354 1.00 28.00 228 HIS A N 1
ATOM 1717 C CA . HIS A 1 228 ? 0.845 21.330 32.964 1.00 28.00 228 HIS A CA 1
ATOM 1718 C C . HIS A 1 228 ? 1.923 22.329 32.538 1.00 28.00 228 HIS A C 1
ATOM 1720 O O . HIS A 1 228 ? 3.025 22.341 33.073 1.00 28.00 228 HIS A O 1
ATOM 1726 N N . ALA A 1 229 ? 1.542 23.230 31.629 1.00 25.86 229 ALA A N 1
ATOM 1727 C CA . ALA A 1 229 ? 1.235 24.628 31.963 1.00 25.86 229 ALA A CA 1
ATOM 1728 C C . ALA A 1 229 ? 0.709 25.366 30.711 1.00 25.86 229 ALA A C 1
ATOM 1730 O O . ALA A 1 229 ? 1.261 25.174 29.635 1.00 25.86 229 ALA A O 1
ATOM 1731 N N . ASP A 1 230 ? -0.386 26.121 30.892 1.00 25.73 230 ASP A N 1
ATOM 1732 C CA . ASP A 1 230 ? -0.717 27.454 30.341 1.00 25.73 230 ASP A CA 1
ATOM 1733 C C . ASP A 1 230 ? -0.3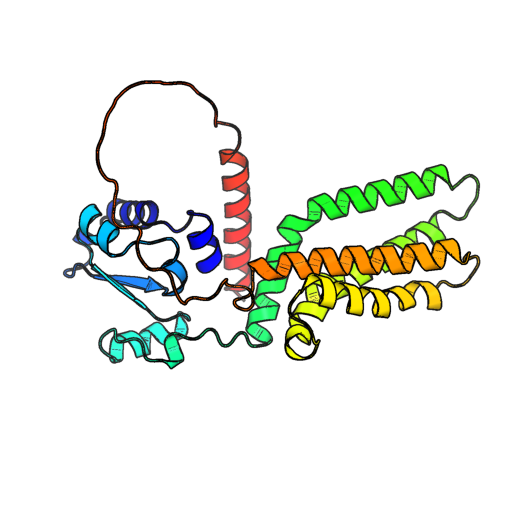18 27.843 28.899 1.00 25.73 230 ASP A C 1
ATOM 1735 O O . ASP A 1 230 ? 0.767 27.570 28.424 1.00 25.73 230 ASP A O 1
ATOM 1739 N N . SER A 1 231 ? -1.060 28.630 28.122 1.00 25.47 231 SER A N 1
ATOM 1740 C CA . SER A 1 231 ? -2.259 29.441 28.310 1.00 25.47 231 SER A CA 1
ATOM 1741 C C . SER A 1 231 ? -2.662 29.996 26.923 1.00 25.47 231 SER A C 1
ATOM 1743 O O . SER A 1 231 ? -1.995 29.791 25.913 1.00 25.47 231 SER A O 1
ATOM 1745 N N . ARG A 1 232 ? -3.816 30.655 26.921 1.00 25.55 232 ARG A N 1
ATOM 1746 C CA . ARG A 1 232 ? -4.559 31.397 25.891 1.00 25.55 232 ARG A CA 1
ATOM 1747 C C . ARG A 1 232 ? -3.783 32.110 24.755 1.00 25.55 232 ARG A C 1
ATOM 1749 O O . ARG A 1 232 ? -2.658 32.561 24.904 1.00 25.55 232 ARG A O 1
ATOM 1756 N N . THR A 1 233 ? -4.562 32.360 23.689 1.00 27.41 233 THR A N 1
ATOM 1757 C CA . THR A 1 233 ? -4.444 33.384 22.621 1.00 27.41 233 THR A CA 1
ATOM 1758 C C . THR A 1 233 ? -3.356 33.240 21.553 1.00 27.41 233 THR A C 1
ATOM 1760 O O . THR A 1 233 ? -2.208 33.580 21.782 1.00 27.41 233 THR A O 1
ATOM 1763 N N . ALA A 1 234 ? -3.778 32.906 20.327 1.00 26.02 234 ALA A N 1
ATOM 1764 C CA . ALA A 1 234 ? -3.515 33.697 19.115 1.00 26.02 234 ALA A CA 1
ATOM 1765 C C . ALA A 1 234 ? -4.295 33.096 17.934 1.00 26.02 234 ALA A C 1
ATOM 1767 O O . ALA A 1 234 ? -4.137 31.925 17.593 1.00 26.02 234 ALA A O 1
ATOM 1768 N N . GLY A 1 235 ? -5.166 33.901 17.325 1.00 24.25 235 GLY A N 1
ATOM 1769 C CA . GLY A 1 235 ? -5.814 33.558 16.066 1.00 24.25 235 GLY A CA 1
ATOM 1770 C C . GLY A 1 235 ? -4.842 33.608 14.888 1.00 24.25 235 GLY A C 1
ATOM 1771 O O . GLY A 1 235 ? -3.756 34.169 14.987 1.00 24.25 235 GLY A O 1
ATOM 1772 N N . SER A 1 236 ? -5.286 33.040 13.766 1.00 24.77 236 SER A N 1
ATOM 1773 C CA . SER A 1 236 ? -5.039 33.492 12.387 1.00 24.77 236 SER A CA 1
ATOM 1774 C C . SER A 1 236 ? -4.993 32.295 11.438 1.00 24.77 236 SER A C 1
ATOM 1776 O O . SER A 1 236 ? -4.000 31.586 11.306 1.00 24.77 236 SER A O 1
ATOM 1778 N N . ASN A 1 237 ? -6.141 32.069 10.804 1.00 32.50 237 ASN A N 1
ATOM 1779 C CA . ASN A 1 237 ? -6.289 31.908 9.363 1.00 32.50 237 ASN A CA 1
ATOM 1780 C C . ASN A 1 237 ? -5.093 31.292 8.598 1.00 32.50 237 ASN A C 1
ATOM 1782 O O . ASN A 1 237 ? -4.157 31.996 8.224 1.00 32.50 237 ASN A O 1
ATOM 1786 N N . ARG A 1 238 ? -5.172 29.988 8.288 1.00 27.83 238 ARG A N 1
ATOM 1787 C CA . ARG A 1 238 ? -4.642 29.375 7.051 1.00 27.83 238 ARG A CA 1
ATOM 1788 C C . ARG A 1 238 ? -5.036 27.896 6.983 1.00 27.83 238 ARG A C 1
ATOM 1790 O O . ARG A 1 238 ? -4.451 27.057 7.660 1.00 27.83 238 ARG A O 1
ATOM 1797 N N . GLY A 1 239 ? -6.003 27.561 6.128 1.00 28.98 239 GLY A N 1
ATOM 1798 C CA . GLY A 1 239 ? -6.370 26.157 5.911 1.00 28.98 239 GLY A CA 1
ATOM 1799 C C . GLY A 1 239 ? -7.435 25.843 4.862 1.00 28.98 239 GLY A C 1
ATOM 1800 O O . GLY A 1 239 ? -7.632 24.672 4.584 1.00 28.98 239 GLY A O 1
ATOM 1801 N N . PHE A 1 240 ? -8.067 26.827 4.218 1.00 29.20 240 PHE A N 1
ATOM 1802 C CA . PHE A 1 240 ? -9.239 26.616 3.346 1.00 29.20 240 PHE A CA 1
ATOM 1803 C C . PHE A 1 240 ? -8.952 25.956 1.970 1.00 29.20 240 PHE A C 1
ATOM 1805 O O . PHE A 1 240 ? -9.809 25.931 1.097 1.00 29.20 240 PHE A O 1
ATOM 1812 N N . GLY A 1 241 ? -7.749 25.413 1.743 1.00 27.05 241 GLY A N 1
ATOM 1813 C CA . GLY A 1 241 ? -7.336 24.835 0.451 1.00 27.05 241 GLY A CA 1
ATOM 1814 C C . GLY A 1 241 ? -7.101 23.319 0.435 1.00 27.05 241 GLY A C 1
ATOM 1815 O O . GLY A 1 241 ? -6.832 22.765 -0.628 1.00 27.05 241 GLY A O 1
ATOM 1816 N N . ARG A 1 242 ? -7.161 22.632 1.587 1.00 31.41 242 ARG A N 1
ATOM 1817 C CA . ARG A 1 242 ? -6.914 21.174 1.677 1.00 31.41 242 ARG A CA 1
ATOM 1818 C C . ARG A 1 242 ? -8.182 20.326 1.800 1.00 31.41 242 ARG A C 1
ATOM 1820 O O . ARG A 1 242 ? -8.126 19.138 1.489 1.00 31.41 242 ARG A O 1
ATOM 1827 N N . ASP A 1 243 ? -9.311 20.933 2.152 1.00 32.03 243 ASP A N 1
ATOM 1828 C CA . ASP A 1 243 ? -10.529 20.187 2.486 1.00 32.03 243 ASP A CA 1
ATOM 1829 C C . ASP A 1 243 ? -11.378 19.820 1.256 1.00 32.03 243 ASP A C 1
ATOM 1831 O O . ASP A 1 243 ? -11.938 18.723 1.212 1.00 32.03 243 ASP A O 1
ATOM 1835 N N . LEU A 1 244 ? -11.384 20.633 0.189 1.00 27.11 244 LEU A N 1
ATOM 1836 C CA . LEU A 1 244 ? -12.133 20.296 -1.036 1.00 27.11 244 LEU A CA 1
ATOM 1837 C C . LEU A 1 244 ? -11.552 19.087 -1.792 1.00 27.11 244 LEU A C 1
ATOM 1839 O O . LEU A 1 244 ? -12.301 18.254 -2.295 1.00 27.11 244 LEU A O 1
ATOM 1843 N N . LEU A 1 245 ? -10.225 18.922 -1.798 1.00 29.42 245 LEU A N 1
ATOM 1844 C CA . LEU A 1 245 ? -9.572 17.753 -2.408 1.00 29.42 245 LEU A CA 1
ATOM 1845 C C . LEU A 1 245 ? -9.811 16.456 -1.616 1.00 29.42 245 LEU A C 1
ATOM 1847 O O . LEU A 1 245 ? -9.612 15.364 -2.151 1.00 29.42 245 LEU A O 1
ATOM 1851 N N . CYS A 1 246 ? -10.215 16.556 -0.346 1.00 30.53 246 CYS A N 1
ATOM 1852 C CA . CYS A 1 246 ? -10.515 15.403 0.500 1.00 30.53 246 CYS A CA 1
ATOM 1853 C C . CYS A 1 246 ? -11.932 14.862 0.230 1.00 30.53 246 CYS A C 1
ATOM 1855 O O . CYS A 1 246 ? -12.132 13.648 0.199 1.00 30.53 246 CYS A O 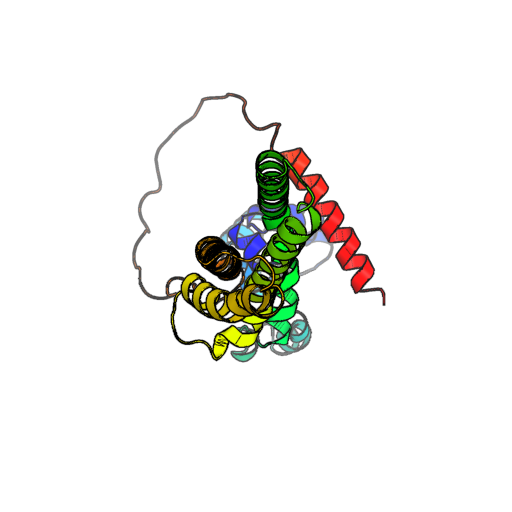1
ATOM 1857 N N . ILE A 1 247 ? -12.891 15.748 -0.064 1.00 31.23 247 ILE A N 1
ATOM 1858 C CA . ILE A 1 247 ? -14.294 15.391 -0.338 1.00 31.23 247 ILE A CA 1
ATOM 1859 C C . ILE A 1 247 ? -14.455 14.720 -1.716 1.00 31.23 247 ILE A C 1
ATOM 1861 O O . ILE A 1 247 ? -15.159 13.712 -1.827 1.00 31.23 247 ILE A O 1
ATOM 1865 N N . GLU A 1 248 ? -13.727 15.172 -2.747 1.00 29.05 248 GLU A N 1
ATOM 1866 C CA . GLU A 1 248 ? -13.702 14.469 -4.045 1.00 29.05 248 GLU A CA 1
ATOM 1867 C C . GLU A 1 248 ? -13.058 13.075 -3.947 1.00 29.05 248 GLU A C 1
ATOM 1869 O O . GLU A 1 248 ? -13.485 12.130 -4.614 1.00 29.05 248 GLU A O 1
ATOM 1874 N N . ARG A 1 249 ? -12.064 12.898 -3.064 1.00 36.41 249 ARG A N 1
ATOM 1875 C CA . ARG A 1 249 ? -11.373 11.611 -2.872 1.00 36.41 249 ARG A CA 1
ATOM 1876 C C . ARG A 1 249 ? -12.218 10.562 -2.151 1.00 36.41 249 ARG A C 1
ATOM 1878 O O . ARG A 1 249 ? -12.032 9.375 -2.406 1.00 36.41 249 ARG A O 1
ATOM 1885 N N . ILE A 1 250 ? -13.141 10.972 -1.282 1.00 35.56 250 ILE A N 1
ATOM 1886 C CA . ILE A 1 250 ? -14.048 10.055 -0.572 1.00 35.56 250 ILE A CA 1
ATOM 1887 C C . ILE A 1 250 ? -15.196 9.601 -1.489 1.00 35.56 250 ILE A C 1
ATOM 1889 O O . ILE A 1 250 ? -15.581 8.432 -1.450 1.00 35.56 250 ILE A O 1
ATOM 1893 N N . SER A 1 251 ? -15.672 10.474 -2.384 1.00 28.05 251 SER A N 1
ATOM 1894 C CA . SER A 1 251 ? -16.771 10.150 -3.307 1.00 28.05 251 SER A CA 1
ATOM 1895 C C . SER A 1 251 ? -16.408 9.051 -4.316 1.00 28.05 251 SER A C 1
ATOM 1897 O O . SER A 1 251 ? -17.208 8.145 -4.542 1.00 28.05 251 SER A O 1
ATOM 1899 N N . CYS A 1 252 ? -15.176 9.036 -4.839 1.00 30.45 252 CYS A N 1
ATOM 1900 C CA . CYS A 1 252 ? -14.708 7.942 -5.707 1.00 30.45 252 CYS A CA 1
ATOM 1901 C C . CYS A 1 252 ? -14.573 6.595 -4.971 1.00 30.45 252 CYS A C 1
ATOM 1903 O O . CYS A 1 252 ? -14.808 5.543 -5.566 1.00 30.45 252 CYS A O 1
ATOM 1905 N N . TYR A 1 253 ? -14.226 6.608 -3.677 1.00 34.88 253 TYR A N 1
ATOM 1906 C CA . TYR A 1 253 ? -14.121 5.389 -2.865 1.00 34.88 253 TYR A CA 1
ATOM 1907 C C . TYR A 1 253 ? -15.488 4.774 -2.555 1.00 34.88 253 TYR A C 1
ATOM 1909 O O . TYR A 1 253 ? -15.626 3.552 -2.587 1.00 34.88 253 TYR A O 1
ATOM 1917 N N . ALA A 1 254 ? -16.495 5.609 -2.281 1.00 30.03 254 ALA A N 1
ATOM 1918 C CA . ALA A 1 254 ? -17.859 5.152 -2.034 1.00 30.03 254 ALA A CA 1
ATOM 1919 C C . ALA A 1 254 ? -18.489 4.543 -3.296 1.00 30.03 254 ALA A C 1
ATOM 1921 O O . ALA A 1 254 ? -19.122 3.493 -3.215 1.00 30.03 254 ALA A O 1
ATOM 1922 N N . TRP A 1 255 ? -18.256 5.141 -4.470 1.00 27.31 255 TRP A N 1
ATOM 1923 C CA . TRP A 1 255 ? -18.832 4.642 -5.720 1.00 27.31 255 TRP A CA 1
ATOM 1924 C C . TRP A 1 255 ? -18.266 3.272 -6.118 1.00 27.31 255 TRP A C 1
ATOM 1926 O O . TRP A 1 255 ? -19.034 2.377 -6.462 1.00 27.31 255 TRP A O 1
ATOM 1936 N N . TRP A 1 256 ? -16.950 3.065 -5.974 1.00 30.64 256 TRP A N 1
ATOM 1937 C CA . TRP A 1 256 ? -16.288 1.800 -6.327 1.00 30.64 256 TRP A CA 1
ATOM 1938 C C . TRP A 1 256 ? -16.615 0.646 -5.361 1.00 30.64 256 TRP A C 1
ATOM 1940 O O . TRP A 1 256 ? -16.831 -0.482 -5.801 1.00 30.64 256 TRP A O 1
ATOM 1950 N N . LEU A 1 257 ? -16.724 0.917 -4.052 1.00 30.89 257 LEU A N 1
ATOM 1951 C CA . LEU A 1 257 ? -17.165 -0.084 -3.066 1.00 30.89 257 LEU A CA 1
ATOM 1952 C C . LEU A 1 257 ? -18.612 -0.535 -3.306 1.00 30.89 257 LEU A C 1
ATOM 1954 O O . LEU A 1 257 ? -18.912 -1.716 -3.153 1.00 30.89 257 LEU A O 1
ATOM 1958 N N . VAL A 1 258 ? -19.488 0.376 -3.737 1.00 31.09 258 VAL A N 1
ATOM 1959 C CA . VAL A 1 258 ? -20.879 0.041 -4.073 1.00 31.09 258 VAL A CA 1
ATOM 1960 C C . VAL A 1 258 ? -20.962 -0.767 -5.374 1.00 31.09 258 VAL A C 1
ATOM 1962 O O . VAL A 1 258 ? -21.779 -1.680 -5.447 1.00 31.09 258 VAL A O 1
ATOM 1965 N N . THR A 1 259 ? -20.092 -0.530 -6.368 1.00 31.78 259 THR A N 1
ATOM 1966 C CA . THR A 1 259 ? -20.101 -1.315 -7.625 1.00 31.78 259 THR A CA 1
ATOM 1967 C C . THR A 1 259 ? -19.459 -2.699 -7.497 1.00 31.78 259 THR A C 1
ATOM 1969 O O . THR A 1 259 ? -19.844 -3.612 -8.221 1.00 31.78 259 THR A O 1
ATOM 1972 N N . ALA A 1 260 ? -18.493 -2.878 -6.591 1.00 32.53 260 ALA A N 1
ATOM 1973 C CA . ALA A 1 260 ? -17.826 -4.166 -6.379 1.00 32.53 260 ALA A CA 1
ATOM 1974 C C . ALA A 1 260 ? -18.606 -5.123 -5.457 1.00 32.53 260 ALA A C 1
ATOM 1976 O O . ALA A 1 260 ? -18.348 -6.320 -5.486 1.00 32.53 260 ALA A O 1
ATOM 1977 N N . TYR A 1 261 ? -19.545 -4.612 -4.650 1.00 28.69 261 TYR A N 1
ATOM 1978 C CA . TYR A 1 261 ? -20.371 -5.419 -3.737 1.00 28.69 261 TYR A CA 1
ATOM 1979 C C . TYR A 1 261 ? -21.771 -5.741 -4.298 1.00 28.69 261 TYR A C 1
ATOM 1981 O O . TYR A 1 261 ? -22.532 -6.470 -3.673 1.00 28.69 261 TYR A O 1
ATOM 1989 N N . THR A 1 262 ? -22.126 -5.198 -5.470 1.00 29.19 262 THR A N 1
ATOM 1990 C CA . THR A 1 262 ? -23.420 -5.421 -6.151 1.00 29.19 262 THR A CA 1
ATOM 1991 C C . THR A 1 262 ? -23.323 -6.325 -7.389 1.00 29.19 262 THR A C 1
ATOM 1993 O O . THR A 1 262 ? -24.240 -6.344 -8.210 1.00 29.19 262 THR A O 1
ATOM 1996 N N . ARG A 1 263 ? -22.245 -7.108 -7.522 1.00 31.41 263 ARG A N 1
ATOM 1997 C CA . ARG A 1 263 ? -22.141 -8.227 -8.472 1.00 31.41 263 ARG A CA 1
ATOM 1998 C C . ARG A 1 263 ? -21.799 -9.522 -7.761 1.00 31.41 263 ARG A C 1
ATOM 2000 O O . ARG A 1 263 ? -20.963 -9.463 -6.835 1.00 31.41 263 ARG A O 1
#

Organism: NCBI:txid155900

Sequence (263 aa):
NVWCAAGKGTFSTEEVIRQVERTELEKVVEHRRLVLPQLSATGVSGKRVKEGCGFRVAWGPVHATDIQRFLDAGMKTEPSMRRVTFKIGERIVLIPVEPQATIKPLLWILLGMVAVSVIKARAIALDALLLKGFLSLLLGVLSGAIIVPILLPWIPGRAFSFKGAVLGLIVGCVPVLMLRAGQSGLEALFLVLFTMTVSSFLAMNFTGSTPFTSPSGGGKGDAHRHSHADSRTAGSNRGFGRDLLCIERISCYAWWLVTAYTR

Nearest PDB structures (foldseek):
  2dc3-assembly1_A  TM=3.869E-01  e=8.761E+00  Homo sapiens

Solvent-accessible surface area (backbone atoms only — not comparable to full-atom values): 15171 Å² total; per-residue (Å²): 106,61,47,61,29,5,73,69,56,76,40,20,33,68,52,52,37,52,51,43,60,75,65,45,44,78,82,78,40,97,66,59,68,41,79,40,52,46,54,30,57,80,26,32,47,49,67,58,29,26,73,71,66,62,31,40,60,42,64,39,34,67,49,78,86,46,46,63,64,27,54,76,54,72,64,48,70,51,80,73,41,73,55,84,82,77,44,68,72,62,42,56,68,51,41,75,68,49,56,78,75,44,49,64,62,50,51,54,51,51,51,51,52,52,52,54,42,56,74,70,44,86,65,95,50,50,64,62,54,51,49,46,51,50,49,23,50,52,50,7,47,46,32,7,51,47,47,37,66,68,44,50,91,76,51,78,77,89,53,44,35,58,45,8,29,56,49,7,45,62,58,17,45,50,49,45,68,76,57,49,77,96,59,50,72,67,55,45,51,47,43,19,52,50,6,13,49,47,0,12,54,40,19,40,60,48,49,85,79,44,85,84,70,61,77,73,94,72,91,79,83,86,86,90,78,84,84,88,77,88,78,85,88,82,88,79,93,84,68,94,79,61,60,68,68,49,55,61,57,50,53,59,53,55,54,52,55,54,60,66,70,73,109

pLDDT: mean 73.16, std 23.35, range [24.23, 97.31]

Foldseek 3Di:
DLLVCLVVLVLAQVVLLVVCVVVVVVVVDPDQEDEDEQSNVSHYDQVSNCVRRVHGYQHFFNDPVCRVVCVVVVNDDDPVRHDDPLDLVLLVVCLVVQVVVCVVVLVVVLVVQLVVLVVPPPDDCSVLSNVLLVQLLVQLSCLQRPVCSNCVVPQDDLAQLVSQLVSLLVSLVVSCVVSVPPDDPVNSVVSSVSSSNSSSVSSNSCVVVDPSPDDDPDDDDDDPDDDDDDDDDDDDDDDPPPVVVVVVVVVVVVVVVVVVVPD

Radius of gyration: 24.7 Å; Cα contacts (8 Å, |Δi|>4): 261; chains: 1; bounding box: 55×50×71 Å

Secondary structure (DSSP, 8-state):
-HHHHHHTTSS-HHHHHHHHHHTTGGGT-SS-EEEEEGGGTTT--HHHHHHHHSPEEEEE-SSGGGHHHHHHTTS---GGGG-----HHHHHHHGGGTHHHHHHHHHHHHHHHHHHHHHH-SSS-HHHHHHHHHHHHHHHHHIIIIIHHHHTTTS-SS-HHHHHHHHHHHHHHHHHHHT-TT--HHHHHHHHHHHHHHHHHHHHHGGGG-GGG---S----------------------TTSSHHHHHHHHHHHHHHHHHS--

Mean predicted aligned error: 13.94 Å